Protein AF-0000000074037989 (afdb_homodimer)

Foldseek 3Di:
DPPPDDDPLNVLVVVVVVDVDDSVVSVVVVVVVVVVVVVCQVVQHKDADAQFWIKGKDKDAWDQADADPVPRHGDTGHIDIDIDIGGHDNVCVVCVVPPD/DPPPDDDPLNVLVVVVVVDVDDSVVSVVVVVVVVVVVVVCQVVQHKDADAQFWIKGKDKDAWDQADADPVPRHGDTGHIDIDIDIGGHDNVCVVCVVPPD

Nearest PDB structures (foldseek):
  2np2-assembly1_B  TM=9.448E-01  e=4.102E-11  Borreliella burgdorferi
  4qju-assembly1_B  TM=9.055E-01  e=4.218E-08  Staphylococcus aureus subsp. aureus Mu50
  6n2l-assembly1_A-2  TM=9.371E-01  e=2.541E-06  Burkholderia ambifaria MC40-6
  3rhi-assembly1_B  TM=8.480E-01  e=7.670E-07  Bacillus anthracis str. Sterne
  3rhi-assembly2_D  TM=8.979E-01  e=3.710E-06  Bacillus anthracis str. Sterne

Secondary structure (DSSP, 8-state):
----EE-HHHHHHHHHTTSSS-HHHHHHHHHHHHHHHHHHHHTT-EEEETTTEEEEEEEEPPEEEEE-TTT--EEEE--EEEEEEEE-HHHHHHHTTTT-/----EE-HHHHHHHHHTTSSS-HHHHHHHHHHHHHHHHHHHHTT-EEEETTTEEEEEEEEPPEEEEE-TTT--EEEE--EEEEEEEE-HHHHHHHTTTT-

Radius of gyration: 19.12 Å; Cα contacts (8 Å, |Δi|>4): 366; chains: 2; bounding box: 53×56×47 Å

Structure (mmCIF, N/CA/C/O backbone):
data_AF-0000000074037989-model_v1
#
loop_
_entity.id
_entity.type
_entity.pdbx_description
1 polymer 'Integration host factor subunit beta'
#
loop_
_atom_site.group_PDB
_atom_site.id
_atom_site.type_symbol
_atom_site.label_atom_id
_atom_site.label_alt_id
_atom_site.label_comp_id
_atom_site.label_asym_id
_atom_site.label_entity_id
_atom_site.label_seq_id
_atom_site.pdbx_PDB_ins_code
_atom_site.Cartn_x
_atom_site.Cartn_y
_atom_site.Cartn_z
_atom_site.occupancy
_atom_site.B_iso_or_equiv
_atom_site.auth_seq_id
_atom_site.auth_comp_id
_atom_site.auth_asym_id
_atom_site.auth_atom_id
_atom_site.pdbx_PDB_model_num
ATOM 1 N N . MET A 1 1 ? 27.547 0.695 1.049 1 36.06 1 MET A N 1
ATOM 2 C CA . MET A 1 1 ? 26.422 1.604 1.246 1 36.06 1 MET A CA 1
ATOM 3 C C . MET A 1 1 ? 25.094 0.87 1.089 1 36.06 1 MET A C 1
ATOM 5 O O . MET A 1 1 ? 24.828 0.279 0.041 1 36.06 1 MET A O 1
ATOM 9 N N . ALA A 1 2 ? 24.578 -0.041 1.819 1 42.59 2 ALA A N 1
ATOM 10 C CA . ALA A 1 2 ? 23.719 -1.232 1.798 1 42.59 2 ALA A CA 1
ATOM 11 C C . ALA A 1 2 ? 22.469 -1 0.958 1 42.59 2 ALA A C 1
ATOM 13 O O . ALA A 1 2 ? 21.891 0.089 0.984 1 42.59 2 ALA A O 1
ATOM 14 N N . ASP A 1 3 ? 22.172 -1.681 -0.235 1 55.84 3 ASP A N 1
ATOM 15 C CA . ASP A 1 3 ? 21.266 -1.458 -1.361 1 55.84 3 ASP A CA 1
ATOM 16 C C . ASP A 1 3 ? 19.828 -1.264 -0.885 1 55.84 3 ASP A C 1
ATOM 18 O O . ASP A 1 3 ? 19.219 -2.188 -0.342 1 55.84 3 ASP A O 1
ATOM 22 N N . SER A 1 4 ? 19.406 0.074 -0.528 1 79.56 4 SER A N 1
ATOM 23 C CA . SER A 1 4 ? 18.281 0.674 0.174 1 79.56 4 SER A CA 1
ATOM 24 C C . SER A 1 4 ? 16.953 0.338 -0.512 1 79.56 4 SER A C 1
ATOM 26 O O . SER A 1 4 ? 15.883 0.66 0.003 1 79.56 4 SER A O 1
ATOM 28 N N . LYS A 1 5 ? 17.125 -0.512 -1.587 1 89.5 5 LYS A N 1
ATOM 29 C CA . LYS A 1 5 ? 15.898 -0.808 -2.314 1 89.5 5 LYS A CA 1
ATOM 30 C C . LYS A 1 5 ? 15.797 -2.297 -2.635 1 89.5 5 LYS A C 1
ATOM 32 O O . LYS A 1 5 ? 16.797 -2.947 -2.924 1 89.5 5 LYS A O 1
ATOM 37 N N . VAL A 1 6 ? 14.695 -2.998 -2.412 1 93.06 6 VAL A N 1
ATOM 38 C CA . VAL A 1 6 ? 14.359 -4.344 -2.869 1 93.06 6 VAL A CA 1
ATOM 39 C C . VAL A 1 6 ? 13.523 -4.262 -4.145 1 93.06 6 VAL A C 1
ATOM 41 O O . VAL A 1 6 ? 12.547 -3.512 -4.203 1 93.06 6 VAL A O 1
ATOM 44 N N . THR A 1 7 ? 13.953 -5.035 -5.137 1 93.56 7 THR A N 1
ATOM 45 C CA . THR A 1 7 ? 13.266 -4.977 -6.422 1 93.56 7 THR A CA 1
ATOM 46 C C . THR A 1 7 ? 12.203 -6.066 -6.52 1 93.56 7 THR A C 1
ATOM 48 O O . THR A 1 7 ? 12.211 -7.02 -5.742 1 93.56 7 THR A O 1
ATOM 51 N N . LYS A 1 8 ? 11.328 -5.879 -7.527 1 94.56 8 LYS A N 1
ATOM 52 C CA . LYS A 1 8 ? 10.336 -6.906 -7.82 1 94.56 8 LYS A CA 1
ATOM 53 C C . LYS A 1 8 ? 11 -8.234 -8.172 1 94.56 8 LYS A C 1
ATOM 55 O O . LYS A 1 8 ? 10.547 -9.297 -7.742 1 94.56 8 LYS A O 1
ATOM 60 N N . ALA A 1 9 ? 12.039 -8.133 -8.969 1 95.19 9 ALA A N 1
ATOM 61 C CA . ALA A 1 9 ? 12.766 -9.328 -9.391 1 95.19 9 ALA A CA 1
ATOM 62 C C . ALA A 1 9 ? 13.305 -10.094 -8.188 1 95.19 9 ALA A C 1
ATOM 64 O O . ALA A 1 9 ? 13.234 -11.328 -8.141 1 95.19 9 ALA A O 1
ATOM 65 N N . GLU A 1 10 ? 13.844 -9.422 -7.219 1 95.94 10 GLU A N 1
ATOM 66 C CA . GLU A 1 10 ? 14.367 -10.047 -6.008 1 95.94 10 GLU A CA 1
ATOM 67 C C . GLU A 1 10 ? 13.242 -10.711 -5.207 1 95.94 10 GLU A C 1
ATOM 69 O O . GLU A 1 10 ? 13.422 -11.812 -4.68 1 95.94 10 GLU A O 1
ATOM 74 N N . ILE A 1 11 ? 12.133 -10.039 -5.109 1 96.56 11 ILE A N 1
ATOM 75 C CA . ILE A 1 11 ? 10.977 -10.562 -4.391 1 96.56 11 ILE A CA 1
ATOM 76 C C . ILE A 1 11 ? 10.492 -11.844 -5.066 1 96.56 11 ILE A C 1
ATOM 78 O O . ILE A 1 11 ? 10.227 -12.844 -4.398 1 96.56 11 ILE A O 1
ATOM 82 N N . VAL A 1 12 ? 10.445 -11.773 -6.387 1 97.38 12 VAL A N 1
ATOM 83 C CA . VAL A 1 12 ? 10 -12.93 -7.156 1 97.38 12 VAL A CA 1
ATOM 84 C C . VAL A 1 12 ? 10.945 -14.102 -6.922 1 97.38 12 VAL A C 1
ATOM 86 O O . VAL A 1 12 ? 10.508 -15.242 -6.754 1 97.38 12 VAL A O 1
ATOM 89 N N . GLU A 1 13 ? 12.203 -13.797 -6.906 1 97 13 GLU A N 1
ATOM 90 C CA . GLU A 1 13 ? 13.203 -14.828 -6.652 1 97 13 GLU A CA 1
ATOM 91 C C . GLU A 1 13 ? 13 -15.461 -5.281 1 97 13 GLU A C 1
ATOM 93 O O . GLU A 1 13 ? 13.023 -16.688 -5.152 1 97 13 GLU A O 1
ATOM 98 N N . ARG A 1 14 ? 12.773 -14.719 -4.312 1 96.69 14 ARG A N 1
ATOM 99 C CA . ARG A 1 14 ? 12.578 -15.219 -2.953 1 96.69 14 ARG A CA 1
ATOM 100 C C . ARG A 1 14 ? 11.305 -16.062 -2.857 1 96.69 14 ARG A C 1
ATOM 102 O O . ARG A 1 14 ? 11.297 -17.109 -2.203 1 96.69 14 ARG A O 1
ATOM 109 N N . ILE A 1 15 ? 10.273 -15.578 -3.482 1 97.69 15 ILE A N 1
ATOM 110 C CA . ILE A 1 15 ? 9.016 -16.312 -3.471 1 97.69 15 ILE A CA 1
ATOM 111 C C . ILE A 1 15 ? 9.203 -17.672 -4.148 1 97.69 15 ILE A C 1
ATOM 113 O O . ILE A 1 15 ? 8.656 -18.672 -3.701 1 97.69 15 ILE A O 1
ATOM 117 N N . SER A 1 16 ? 9.984 -17.719 -5.234 1 97.38 16 SER A N 1
ATOM 118 C CA . SER A 1 16 ? 10.195 -18.938 -6.008 1 97.38 16 SER A CA 1
ATOM 119 C C . SER A 1 16 ? 10.867 -20.016 -5.168 1 97.38 16 SER A C 1
ATOM 121 O O . SER A 1 16 ? 10.805 -21.203 -5.5 1 97.38 16 SER A O 1
ATOM 123 N N . GLU A 1 17 ? 11.461 -19.625 -4.066 1 96.44 17 GLU A N 1
ATOM 124 C CA . GLU A 1 17 ? 12.133 -20.562 -3.172 1 96.44 17 GLU A CA 1
ATOM 125 C C . GLU A 1 17 ? 11.133 -21.234 -2.234 1 96.44 17 GLU A C 1
ATOM 127 O O . GLU A 1 17 ? 11.453 -22.25 -1.614 1 96.44 17 GLU A O 1
ATOM 132 N N . THR A 1 18 ? 9.891 -20.734 -2.174 1 94.25 18 THR A N 1
ATOM 133 C CA . THR A 1 18 ? 8.961 -21.234 -1.166 1 94.25 18 THR A CA 1
ATOM 134 C C . THR A 1 18 ? 7.738 -21.859 -1.823 1 94.25 18 THR A C 1
ATOM 136 O O . THR A 1 18 ? 6.961 -22.562 -1.162 1 94.25 18 THR A O 1
ATOM 139 N N . VAL A 1 19 ? 7.551 -21.594 -3.107 1 94.25 19 VAL A N 1
ATOM 140 C CA . VAL A 1 19 ? 6.418 -22.156 -3.832 1 94.25 19 VAL A CA 1
ATOM 141 C C . VAL A 1 19 ? 6.914 -22.906 -5.062 1 94.25 19 VAL A C 1
ATOM 143 O O . VAL A 1 19 ? 7.965 -22.578 -5.617 1 94.25 19 VAL A O 1
ATOM 146 N N . ASP A 1 20 ? 6.203 -23.906 -5.461 1 94.5 20 ASP A N 1
ATOM 147 C CA . ASP A 1 20 ? 6.562 -24.688 -6.645 1 94.5 20 ASP A CA 1
ATOM 148 C C . ASP A 1 20 ? 5.879 -24.141 -7.895 1 94.5 20 ASP A C 1
ATOM 150 O O . ASP A 1 20 ? 5.062 -24.812 -8.508 1 94.5 20 ASP A O 1
ATOM 154 N N . VAL A 1 21 ? 6.129 -22.984 -8.234 1 96.88 21 VAL A N 1
ATOM 155 C CA . VAL A 1 21 ? 5.621 -22.266 -9.391 1 96.88 21 VAL A CA 1
ATOM 156 C C . VAL A 1 21 ? 6.766 -21.531 -10.086 1 96.88 21 VAL A C 1
ATOM 158 O O . VAL A 1 21 ? 7.691 -21.047 -9.43 1 96.88 21 VAL A O 1
ATOM 161 N N . SER A 1 22 ? 6.789 -21.453 -11.359 1 96.75 22 SER A N 1
ATOM 162 C CA . SER A 1 22 ? 7.867 -20.828 -12.117 1 96.75 22 SER A CA 1
ATOM 163 C C . SER A 1 22 ? 7.973 -19.344 -11.805 1 96.75 22 SER A C 1
ATOM 165 O O . SER A 1 22 ? 6.969 -18.703 -11.492 1 96.75 22 SER A O 1
ATOM 167 N N . LYS A 1 23 ? 9.148 -18.797 -11.922 1 97.56 23 LYS A N 1
ATOM 168 C CA . LYS A 1 23 ? 9.359 -17.359 -11.727 1 97.56 23 LYS A CA 1
ATOM 169 C C . LYS A 1 23 ? 8.508 -16.531 -12.688 1 97.56 23 LYS A C 1
ATOM 171 O O . LYS A 1 23 ? 7.98 -15.492 -12.312 1 97.56 23 LYS A O 1
ATOM 176 N N . LYS A 1 24 ? 8.398 -17.047 -13.836 1 97 24 LYS A N 1
ATOM 177 C CA . LYS A 1 24 ? 7.582 -16.375 -14.844 1 97 24 LYS A CA 1
ATOM 178 C C . LYS A 1 24 ? 6.129 -16.266 -14.383 1 97 24 LYS A C 1
ATOM 180 O O . LYS A 1 24 ? 5.52 -15.195 -14.492 1 97 24 LYS A O 1
ATOM 185 N N . ASP A 1 25 ? 5.633 -17.328 -13.883 1 97.25 25 ASP A N 1
ATOM 186 C CA . ASP A 1 25 ? 4.25 -17.344 -13.414 1 97.25 25 ASP A CA 1
ATOM 187 C C . ASP A 1 25 ? 4.082 -16.453 -12.188 1 97.25 25 ASP A C 1
ATOM 189 O O . ASP A 1 25 ? 3.072 -15.758 -12.047 1 97.25 25 ASP A O 1
ATOM 193 N N . ILE A 1 26 ? 5.074 -16.469 -11.297 1 98.06 26 ILE A N 1
ATOM 194 C CA . ILE A 1 26 ? 5.031 -15.617 -10.109 1 98.06 26 ILE A CA 1
ATOM 195 C C . ILE A 1 26 ? 4.969 -14.148 -10.523 1 98.06 26 ILE A C 1
ATOM 197 O O . ILE A 1 26 ? 4.16 -13.383 -10 1 98.06 26 ILE A O 1
ATOM 201 N N . HIS A 1 27 ? 5.762 -13.812 -11.531 1 97.12 27 HIS A N 1
ATOM 202 C CA . HIS A 1 27 ? 5.742 -12.445 -12.055 1 97.12 27 HIS A CA 1
ATOM 203 C C . HIS A 1 27 ? 4.363 -12.086 -12.594 1 97.12 27 HIS A C 1
ATOM 205 O O . HIS A 1 27 ? 3.83 -11.023 -12.281 1 97.12 27 HIS A O 1
ATOM 211 N N . SER A 1 28 ? 3.832 -12.953 -13.328 1 97.06 28 SER A N 1
ATOM 212 C CA . SER A 1 28 ? 2.531 -12.711 -13.945 1 97.06 28 SER A CA 1
ATOM 213 C C . SER A 1 28 ? 1.442 -12.555 -12.891 1 97.06 28 SER A C 1
ATOM 215 O O . SER A 1 28 ? 0.548 -11.719 -13.031 1 97.06 28 SER A O 1
ATOM 217 N N . ILE A 1 29 ? 1.527 -13.367 -11.891 1 97.94 29 ILE A N 1
ATOM 218 C CA . ILE A 1 29 ? 0.533 -13.336 -10.82 1 97.94 29 ILE A CA 1
ATOM 219 C C . ILE A 1 29 ? 0.631 -12.016 -10.062 1 97.94 29 ILE A C 1
ATOM 221 O O . ILE A 1 29 ? -0.386 -11.383 -9.766 1 97.94 29 ILE A O 1
ATOM 225 N N . ILE A 1 30 ? 1.822 -11.578 -9.75 1 97.56 30 ILE A N 1
ATOM 226 C CA . ILE A 1 30 ? 2.029 -10.328 -9.031 1 97.56 30 ILE A CA 1
ATOM 227 C C . ILE A 1 30 ? 1.543 -9.148 -9.875 1 97.56 30 ILE A C 1
ATOM 229 O O . ILE A 1 30 ? 0.862 -8.258 -9.375 1 97.56 30 ILE A O 1
ATOM 233 N N . ASP A 1 31 ? 1.821 -9.203 -11.148 1 96.62 31 ASP A N 1
ATOM 234 C CA . ASP A 1 31 ? 1.342 -8.156 -12.047 1 96.62 31 ASP A CA 1
ATOM 235 C C . ASP A 1 31 ? -0.184 -8.141 -12.102 1 96.62 31 ASP A C 1
ATOM 237 O O . ASP A 1 31 ? -0.799 -7.074 -12.047 1 96.62 31 ASP A O 1
ATOM 241 N N . ALA A 1 32 ? -0.777 -9.297 -12.258 1 97.38 32 ALA A N 1
ATOM 242 C CA . ALA A 1 32 ? -2.232 -9.406 -12.281 1 97.38 32 ALA A CA 1
ATOM 243 C C . ALA A 1 32 ? -2.84 -8.906 -10.969 1 97.38 32 ALA A C 1
ATOM 245 O O . ALA A 1 32 ? -3.9 -8.273 -10.977 1 97.38 32 ALA A O 1
ATOM 246 N N . PHE A 1 33 ? -2.17 -9.258 -9.867 1 97.75 33 PHE A N 1
ATOM 247 C CA . PHE A 1 33 ? -2.605 -8.805 -8.547 1 97.75 33 PHE A CA 1
ATOM 248 C C . PHE A 1 33 ? -2.695 -7.281 -8.5 1 97.75 33 PHE A C 1
ATOM 250 O O . PHE A 1 33 ? -3.729 -6.727 -8.117 1 97.75 33 PHE A O 1
ATOM 257 N N . PHE A 1 34 ? -1.7 -6.562 -8.953 1 97.06 34 PHE A N 1
ATOM 258 C CA . PHE A 1 34 ? -1.697 -5.105 -8.961 1 97.06 34 PHE A CA 1
ATOM 259 C C . PHE A 1 34 ? -2.785 -4.566 -9.883 1 97.06 34 PHE A C 1
ATOM 261 O O . PHE A 1 34 ? -3.43 -3.562 -9.57 1 97.06 34 PHE A O 1
ATOM 268 N N . GLY A 1 35 ? -2.926 -5.23 -11 1 96.5 35 GLY A N 1
ATOM 269 C CA . GLY A 1 35 ? -4.004 -4.84 -11.898 1 96.5 35 GLY A CA 1
ATOM 270 C C . GLY A 1 35 ? -5.375 -4.93 -11.258 1 96.5 35 GLY A C 1
ATOM 271 O O . GLY A 1 35 ? -6.195 -4.023 -11.406 1 96.5 35 GLY A O 1
ATOM 272 N N . GLU A 1 36 ? -5.625 -6.004 -10.562 1 96.81 36 GLU A N 1
ATOM 273 C CA . GLU A 1 36 ? -6.91 -6.207 -9.898 1 96.81 36 GLU A CA 1
ATOM 274 C C . GLU A 1 36 ? -7.125 -5.172 -8.797 1 96.81 36 GLU A C 1
ATOM 276 O O . GLU A 1 36 ? -8.234 -4.672 -8.617 1 96.81 36 GLU A O 1
ATOM 281 N N . VAL A 1 37 ? -6.09 -4.879 -8.039 1 96.69 37 VAL A N 1
ATOM 282 C CA . VAL A 1 37 ? -6.191 -3.879 -6.98 1 96.69 37 VAL A CA 1
ATOM 283 C C . VAL A 1 37 ? -6.512 -2.514 -7.586 1 96.69 37 VAL A C 1
ATOM 285 O O . VAL A 1 37 ? -7.402 -1.811 -7.105 1 96.69 37 VAL A O 1
ATOM 288 N N . LYS A 1 38 ? -5.801 -2.189 -8.633 1 96.12 38 LYS A N 1
ATOM 289 C CA . LYS A 1 38 ? -6.051 -0.922 -9.312 1 96.12 38 LYS A CA 1
ATOM 290 C C . LYS A 1 38 ? -7.496 -0.83 -9.797 1 96.12 38 LYS A C 1
ATOM 292 O O . LYS A 1 38 ? -8.164 0.182 -9.578 1 96.12 38 LYS A O 1
ATOM 297 N N . THR A 1 39 ? -7.957 -1.882 -10.422 1 95.5 39 THR A N 1
ATOM 298 C CA . THR A 1 39 ? -9.312 -1.922 -10.945 1 95.5 39 THR A CA 1
ATOM 299 C C . THR A 1 39 ? -10.336 -1.734 -9.828 1 95.5 39 THR A C 1
ATOM 301 O O . THR A 1 39 ? -11.297 -0.973 -9.977 1 95.5 39 THR A O 1
ATOM 304 N N . ALA A 1 40 ? -10.109 -2.412 -8.75 1 95.56 40 ALA A N 1
ATOM 305 C CA . ALA A 1 40 ? -11.016 -2.301 -7.602 1 95.56 40 ALA A CA 1
ATOM 306 C C . ALA A 1 40 ? -11.047 -0.873 -7.066 1 95.56 40 ALA A C 1
ATOM 308 O O . ALA A 1 40 ? -12.117 -0.32 -6.816 1 95.56 40 ALA A O 1
ATOM 309 N N . LEU A 1 41 ? -9.938 -0.249 -6.93 1 95.5 41 LEU A N 1
ATOM 310 C CA . LEU A 1 41 ? -9.836 1.096 -6.371 1 95.5 41 LEU A CA 1
ATOM 311 C C . LEU A 1 41 ? -10.492 2.117 -7.293 1 95.5 41 LEU A C 1
ATOM 313 O O . LEU A 1 41 ? -11.25 2.975 -6.836 1 95.5 41 LEU A O 1
ATOM 317 N N . VAL A 1 42 ? -10.242 2.006 -8.547 1 92.94 42 VAL A N 1
ATOM 318 C CA . VAL A 1 42 ? -10.789 2.959 -9.508 1 92.94 42 VAL A CA 1
ATOM 319 C C . VAL A 1 42 ? -12.305 2.816 -9.562 1 92.94 42 VAL A C 1
ATOM 321 O O . VAL A 1 42 ? -13.008 3.744 -9.977 1 92.94 42 VAL A O 1
ATOM 324 N N . SER A 1 43 ? -12.766 1.641 -9.148 1 93.44 43 SER A N 1
ATOM 325 C CA . SER A 1 43 ? -14.203 1.419 -9.039 1 93.44 43 SER A CA 1
ATOM 326 C C . SER A 1 43 ? -14.727 1.83 -7.668 1 93.44 43 SER A C 1
ATOM 328 O O . SER A 1 43 ? -15.836 1.443 -7.277 1 93.44 43 SER A O 1
ATOM 330 N N . ASP A 1 44 ? -13.844 2.447 -6.883 1 91.75 44 ASP A N 1
ATOM 331 C CA . ASP A 1 44 ? -14.172 3.033 -5.586 1 91.75 44 ASP A CA 1
ATOM 332 C C . ASP A 1 44 ? -14.477 1.949 -4.555 1 91.75 44 ASP A C 1
ATOM 334 O O . ASP A 1 44 ? -15.383 2.104 -3.732 1 91.75 44 ASP A O 1
ATOM 338 N N . LYS A 1 45 ? -13.859 0.875 -4.73 1 94.69 45 LYS A N 1
ATOM 339 C CA . LYS A 1 45 ? -13.969 -0.2 -3.748 1 94.69 45 LYS A CA 1
ATOM 340 C C . LYS A 1 45 ? -12.789 -0.196 -2.787 1 94.69 45 LYS A C 1
ATOM 342 O O . LYS A 1 45 ? -11.695 0.258 -3.139 1 94.69 45 LYS A O 1
ATOM 347 N N . VAL A 1 46 ? -13.039 -0.711 -1.588 1 96.12 46 VAL A N 1
ATOM 348 C CA . VAL A 1 46 ? -12.008 -0.865 -0.568 1 96.12 46 VAL A CA 1
ATOM 349 C C . VAL A 1 46 ? -11.477 -2.297 -0.58 1 96.12 46 VAL A C 1
ATOM 351 O O . VAL A 1 46 ? -12.25 -3.25 -0.709 1 96.12 46 VAL A O 1
ATOM 354 N N . ILE A 1 47 ? -10.18 -2.391 -0.389 1 95.81 47 ILE A N 1
ATOM 355 C CA . ILE A 1 47 ? -9.555 -3.707 -0.362 1 95.81 47 ILE A CA 1
ATOM 356 C C . ILE A 1 47 ? -8.75 -3.869 0.926 1 95.81 47 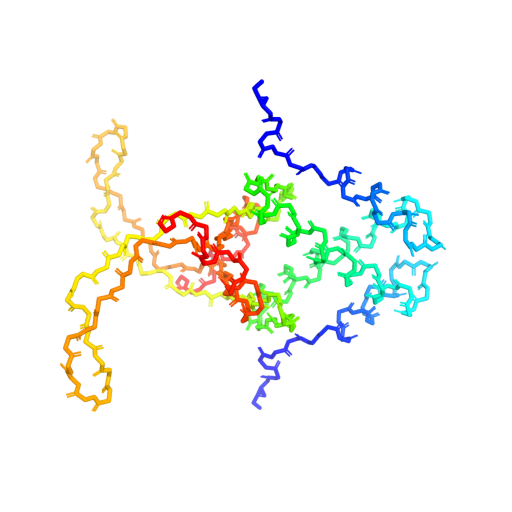ILE A C 1
ATOM 358 O O . ILE A 1 47 ? -7.867 -3.057 1.224 1 95.81 47 ILE A O 1
ATOM 362 N N . GLU A 1 48 ? -9.062 -4.949 1.552 1 94.75 48 GLU A N 1
ATOM 363 C CA . GLU A 1 48 ? -8.344 -5.223 2.793 1 94.75 48 GLU A CA 1
ATOM 364 C C . GLU A 1 48 ? -7.586 -6.547 2.711 1 94.75 48 GLU A C 1
ATOM 366 O O . GLU A 1 48 ? -8.156 -7.574 2.342 1 94.75 48 GLU A O 1
ATOM 371 N N . PHE A 1 49 ? -6.324 -6.516 2.984 1 95.19 49 PHE A N 1
ATOM 372 C CA . PHE A 1 49 ? -5.488 -7.699 3.174 1 95.19 49 PHE A CA 1
ATOM 373 C C . PHE A 1 49 ? -5.129 -7.875 4.645 1 95.19 49 PHE A C 1
ATOM 375 O O . PHE A 1 49 ? -4.27 -7.164 5.168 1 95.19 49 PHE A O 1
ATOM 382 N N . ARG A 1 50 ? -5.684 -8.828 5.148 1 92 50 ARG A N 1
ATOM 383 C CA . ARG A 1 50 ? -5.535 -9.055 6.586 1 92 50 ARG A CA 1
ATOM 384 C C . ARG A 1 50 ? -4.066 -9.141 6.977 1 92 50 ARG A C 1
ATOM 386 O O . ARG A 1 50 ? -3.281 -9.82 6.309 1 92 50 ARG A O 1
ATOM 393 N N . GLY A 1 51 ? -3.76 -8.438 8.102 1 92.12 51 GLY A N 1
ATOM 394 C CA . GLY A 1 51 ? -2.404 -8.445 8.625 1 92.12 51 GLY A CA 1
ATOM 395 C C . GLY A 1 51 ? -1.467 -7.523 7.867 1 92.12 51 GLY A C 1
ATOM 396 O O . GLY A 1 51 ? -0.375 -7.211 8.344 1 92.12 51 GLY A O 1
ATOM 397 N N . PHE A 1 52 ? -1.859 -7.145 6.707 1 95.81 52 PHE A N 1
ATOM 398 C CA . PHE A 1 52 ? -0.989 -6.328 5.867 1 95.81 52 PHE A CA 1
ATOM 399 C C . PHE A 1 52 ? -1.493 -4.895 5.801 1 95.81 52 PHE A C 1
ATOM 401 O O . PHE A 1 52 ? -0.821 -3.971 6.27 1 95.81 52 PHE A O 1
ATOM 408 N N . GLY A 1 53 ? -2.754 -4.785 5.324 1 96.75 53 GLY A N 1
ATOM 409 C CA . GLY A 1 53 ? -3.281 -3.432 5.297 1 96.75 53 GLY A CA 1
ATOM 410 C C . GLY A 1 53 ? -4.469 -3.271 4.363 1 96.75 53 GLY A C 1
ATOM 411 O O . GLY A 1 53 ? -4.953 -4.25 3.795 1 96.75 53 GLY A O 1
ATOM 412 N N . THR A 1 54 ? -4.914 -1.98 4.211 1 97.62 54 THR A N 1
ATOM 413 C CA . THR A 1 54 ? -6.109 -1.631 3.453 1 97.62 54 THR A CA 1
ATOM 414 C C . THR A 1 54 ? -5.801 -0.544 2.426 1 97.62 54 THR A C 1
ATOM 416 O O . THR A 1 54 ? -5.105 0.427 2.732 1 97.62 54 THR A O 1
ATOM 419 N N . PHE A 1 55 ? -6.266 -0.732 1.21 1 97.81 55 PHE A N 1
ATOM 420 C CA . PHE A 1 55 ? -6.223 0.289 0.17 1 97.81 55 PHE A CA 1
ATOM 421 C C . PHE A 1 55 ? -7.598 0.908 -0.042 1 97.81 55 PHE A C 1
ATOM 423 O O . PHE A 1 55 ? -8.609 0.2 -0.065 1 97.81 55 PHE A O 1
ATOM 430 N N . GLU A 1 56 ? -7.578 2.156 -0.217 1 96.81 56 GLU A N 1
ATOM 431 C CA . GLU A 1 56 ? -8.812 2.865 -0.525 1 96.81 56 GLU A CA 1
ATOM 432 C C . GLU A 1 56 ? -8.531 4.219 -1.175 1 96.81 56 GLU A C 1
ATOM 434 O O . GLU A 1 56 ? -7.387 4.676 -1.188 1 96.81 56 GLU A O 1
ATOM 439 N N . ILE A 1 57 ? -9.57 4.781 -1.714 1 96.5 57 ILE A N 1
ATOM 440 C CA . ILE A 1 57 ? -9.484 6.133 -2.258 1 96.5 57 ILE A CA 1
ATOM 441 C C . ILE A 1 57 ? -9.969 7.141 -1.219 1 96.5 57 ILE A C 1
ATOM 443 O O . ILE A 1 57 ? -11.016 6.941 -0.594 1 96.5 57 ILE A O 1
ATOM 447 N N . ARG A 1 58 ? -9.195 8.148 -1.04 1 96.44 58 ARG A N 1
ATOM 448 C CA . ARG A 1 58 ? -9.594 9.25 -0.17 1 96.44 58 ARG A CA 1
ATOM 449 C C . ARG A 1 58 ? -9.672 10.555 -0.949 1 96.44 58 ARG A C 1
ATOM 451 O O . ARG A 1 58 ? -9.008 10.719 -1.973 1 96.44 58 ARG A O 1
ATOM 458 N N . THR A 1 59 ? -10.5 11.453 -0.478 1 96.19 59 THR A N 1
ATOM 459 C CA . THR A 1 59 ? -10.609 12.773 -1.076 1 96.19 59 THR A CA 1
ATOM 460 C C . THR A 1 59 ? -9.539 13.711 -0.514 1 96.19 59 THR A C 1
ATOM 462 O O . THR A 1 59 ? -9.43 13.875 0.703 1 96.19 59 THR A O 1
ATOM 465 N N . ARG A 1 60 ? -8.773 14.141 -1.391 1 94.94 60 ARG A N 1
ATOM 466 C CA . ARG A 1 60 ? -7.879 15.227 -1.022 1 94.94 60 ARG A CA 1
ATOM 467 C C . ARG A 1 60 ? -8.492 16.578 -1.372 1 94.94 60 ARG A C 1
ATOM 469 O O . ARG A 1 60 ? -8.82 16.844 -2.531 1 94.94 60 ARG A O 1
ATOM 476 N N . LYS A 1 61 ? -8.594 17.344 -0.325 1 94.31 61 LYS A N 1
ATOM 477 C CA . LYS A 1 61 ? -9.219 18.656 -0.522 1 94.31 61 LYS A CA 1
ATOM 478 C C . LYS A 1 61 ? -8.344 19.562 -1.379 1 94.31 61 LYS A C 1
ATOM 480 O O . LYS A 1 61 ? -7.125 19.609 -1.188 1 94.31 61 LYS A O 1
ATOM 485 N N . GLY A 1 62 ? -9.094 20.109 -2.295 1 91.5 62 GLY A N 1
ATOM 486 C CA . GLY A 1 62 ? -8.398 21.062 -3.143 1 91.5 62 GLY A CA 1
ATOM 487 C C . GLY A 1 62 ? -7.965 22.312 -2.404 1 91.5 62 GLY A C 1
ATOM 488 O O . GLY A 1 62 ? -8.352 22.531 -1.254 1 91.5 62 GLY A O 1
ATOM 489 N N . ARG A 1 63 ? -7.023 22.953 -3.08 1 90.38 63 ARG A N 1
ATOM 490 C CA . ARG A 1 63 ? -6.52 24.219 -2.559 1 90.38 63 ARG A CA 1
ATOM 491 C C . ARG A 1 63 ? -6.551 25.297 -3.629 1 90.38 63 ARG A C 1
ATOM 493 O O . ARG A 1 63 ? -6.078 25.094 -4.746 1 90.38 63 ARG A O 1
ATOM 500 N N . GLN A 1 64 ? -7.156 26.375 -3.24 1 84.62 64 GLN A N 1
ATOM 501 C CA . GLN A 1 64 ? -7.289 27.469 -4.188 1 84.62 64 GLN A CA 1
ATOM 502 C C . GLN A 1 64 ? -5.969 28.219 -4.344 1 84.62 64 GLN A C 1
ATOM 504 O O . GLN A 1 64 ? -5.699 28.797 -5.402 1 84.62 64 GLN A O 1
ATOM 509 N N . HIS A 1 65 ? -5.199 28.172 -3.328 1 86.12 65 HIS A N 1
ATOM 510 C CA . HIS A 1 65 ? -4.027 29.031 -3.367 1 86.12 65 HIS A CA 1
ATOM 511 C C . HIS A 1 65 ? -2.74 28.234 -3.258 1 86.12 65 HIS A C 1
ATOM 513 O O . HIS A 1 65 ? -1.814 28.625 -2.543 1 86.12 65 HIS A O 1
ATOM 519 N N . ALA A 1 66 ? -2.719 27.234 -4.07 1 86.69 66 ALA A N 1
ATOM 520 C CA . ALA A 1 66 ? -1.417 26.578 -4.188 1 86.69 66 ALA A CA 1
ATOM 521 C C . ALA A 1 66 ? -0.454 27.422 -5.02 1 86.69 66 ALA A C 1
ATOM 523 O O . ALA A 1 66 ? -0.867 28.375 -5.676 1 86.69 66 ALA A O 1
ATOM 524 N N . ARG A 1 67 ? 0.782 27.188 -4.738 1 91 67 ARG A N 1
ATOM 525 C CA . ARG A 1 67 ? 1.764 28 -5.441 1 91 67 ARG A CA 1
ATOM 526 C C . ARG A 1 67 ? 2.635 27.156 -6.355 1 91 67 ARG A C 1
ATOM 528 O O . ARG A 1 67 ? 3.006 26.031 -6.004 1 91 67 ARG A O 1
ATOM 535 N N . ASN A 1 68 ? 2.916 27.625 -7.602 1 90.19 68 ASN A N 1
ATOM 536 C CA . ASN A 1 68 ? 3.912 27.031 -8.492 1 90.19 68 ASN A CA 1
ATOM 537 C C . ASN A 1 68 ? 5.316 27.141 -7.902 1 90.19 68 ASN A C 1
ATOM 539 O O . ASN A 1 68 ? 5.824 28.234 -7.684 1 90.19 68 ASN A O 1
ATOM 543 N N . PRO A 1 69 ? 5.832 25.984 -7.688 1 90.25 69 PRO A N 1
ATOM 544 C CA . PRO A 1 69 ? 7.141 26 -7.023 1 90.25 69 PRO A CA 1
ATOM 545 C C . PRO A 1 69 ? 8.195 26.75 -7.832 1 90.25 69 PRO A C 1
ATOM 547 O O . PRO A 1 69 ? 9.133 27.312 -7.262 1 90.25 69 PRO A O 1
ATOM 550 N N . LYS A 1 70 ? 7.949 26.766 -9.102 1 92.94 70 LYS A N 1
ATOM 551 C CA . LYS A 1 70 ? 8.93 27.406 -9.977 1 92.94 70 LYS A CA 1
ATOM 552 C C . LYS A 1 70 ? 8.641 28.891 -10.133 1 92.94 70 LYS A C 1
ATOM 554 O O . LYS A 1 70 ? 9.562 29.719 -10.117 1 92.94 70 LYS A O 1
ATOM 559 N N . THR A 1 71 ? 7.406 29.344 -10.195 1 93.06 71 THR A N 1
ATOM 560 C CA . THR A 1 71 ? 7.062 30.719 -10.555 1 93.06 71 THR A CA 1
ATOM 561 C C . THR A 1 71 ? 6.453 31.453 -9.359 1 93.06 71 THR A C 1
ATOM 563 O O . THR A 1 71 ? 6.387 32.688 -9.352 1 93.06 71 THR A O 1
ATOM 566 N N . GLY A 1 72 ? 5.969 30.688 -8.406 1 91.62 72 GLY A N 1
ATOM 567 C CA . GLY A 1 72 ? 5.289 31.281 -7.262 1 91.62 72 GLY A CA 1
ATOM 568 C C . GLY A 1 72 ? 3.85 31.656 -7.551 1 91.62 72 GLY A C 1
ATOM 569 O O . GLY A 1 72 ? 3.137 32.125 -6.664 1 91.62 72 GLY A O 1
ATOM 570 N N . GLU A 1 73 ? 3.408 31.516 -8.781 1 91.81 73 GLU A N 1
ATOM 571 C CA . GLU A 1 73 ? 2.047 31.859 -9.172 1 91.81 73 GLU A CA 1
ATOM 572 C C . GLU A 1 73 ? 1.027 30.922 -8.539 1 91.81 73 GLU A C 1
ATOM 574 O O . GLU A 1 73 ? 1.292 29.734 -8.367 1 91.81 73 GLU A O 1
ATOM 579 N N . PRO A 1 74 ? -0.142 31.531 -8.156 1 89.62 74 PRO A N 1
ATOM 580 C CA . PRO A 1 74 ? -1.191 30.688 -7.59 1 89.62 74 PRO A CA 1
ATOM 581 C C . PRO A 1 74 ? -1.74 29.672 -8.602 1 89.62 74 PRO A C 1
ATOM 583 O O . PRO A 1 74 ? -1.878 30 -9.781 1 89.62 74 PRO A O 1
ATOM 586 N N . VAL A 1 75 ? -1.796 28.469 -8.188 1 91.81 75 VAL A N 1
ATOM 587 C CA . VAL A 1 75 ? -2.43 27.406 -8.961 1 91.81 75 VAL A CA 1
ATOM 588 C C . VAL A 1 75 ? -3.574 26.797 -8.156 1 91.81 75 VAL A C 1
ATOM 590 O O . VAL A 1 75 ? -3.438 26.562 -6.953 1 91.81 75 VAL A O 1
ATOM 593 N N . ALA A 1 76 ? -4.715 26.672 -8.797 1 90.75 76 ALA A N 1
ATOM 594 C CA . ALA A 1 76 ? -5.863 26.062 -8.141 1 90.75 76 ALA A CA 1
ATOM 595 C C . ALA A 1 76 ? -5.836 24.547 -8.312 1 90.75 76 ALA A C 1
ATOM 597 O O . ALA A 1 76 ? -5.672 24.031 -9.43 1 90.75 76 ALA A O 1
ATOM 598 N N . VAL A 1 77 ? -5.887 23.891 -7.234 1 90.75 77 VAL A N 1
ATOM 599 C CA . VAL A 1 77 ? -6 22.438 -7.242 1 90.75 77 VAL A CA 1
ATOM 600 C C . VAL A 1 77 ? -7.402 22.016 -6.801 1 90.75 77 VAL A C 1
ATOM 602 O O . VAL A 1 77 ? -7.887 22.469 -5.762 1 90.75 77 VAL A O 1
ATOM 605 N N . LYS A 1 78 ? -8.047 21.25 -7.602 1 92.56 78 LYS A N 1
ATOM 606 C CA . LYS A 1 78 ? -9.398 20.797 -7.293 1 92.56 78 LYS A CA 1
ATOM 607 C C . LYS A 1 78 ? -9.375 19.594 -6.34 1 92.56 78 LYS A C 1
ATOM 609 O O . LYS A 1 78 ? -8.344 18.938 -6.191 1 92.56 78 LYS A O 1
ATOM 614 N N . ASN A 1 79 ? -10.508 19.422 -5.738 1 95.62 79 ASN A N 1
ATOM 615 C CA . ASN A 1 79 ? -10.672 18.156 -5.031 1 95.62 79 ASN A CA 1
ATOM 616 C C . ASN A 1 79 ? -10.352 16.969 -5.93 1 95.62 79 ASN A C 1
ATOM 618 O O . ASN A 1 79 ? -10.656 16.984 -7.125 1 95.62 79 ASN A O 1
ATOM 622 N N . HIS A 1 80 ? -9.625 16.031 -5.363 1 95.88 80 HIS A N 1
ATOM 623 C CA . HIS A 1 80 ? -9.273 14.859 -6.164 1 95.88 80 HIS A CA 1
ATOM 624 C C . HIS A 1 80 ? -9.125 13.617 -5.293 1 95.88 80 HIS A C 1
ATOM 626 O O . HIS A 1 80 ? -9.047 13.719 -4.066 1 95.88 80 HIS A O 1
ATOM 632 N N . GLY A 1 81 ? -9.164 12.539 -5.898 1 96.19 81 GLY A N 1
ATOM 633 C CA . GLY A 1 81 ? -8.945 11.273 -5.211 1 96.19 81 GLY A CA 1
ATOM 634 C C . GLY A 1 81 ? -7.484 10.898 -5.102 1 96.19 81 GLY A C 1
ATOM 635 O O . GLY A 1 81 ? -6.707 11.125 -6.031 1 96.19 81 GLY A O 1
ATOM 636 N N . VAL A 1 82 ? -7.219 10.375 -3.982 1 96.31 82 VAL A N 1
ATOM 637 C CA . VAL A 1 82 ? -5.879 9.836 -3.779 1 96.31 82 VAL A CA 1
ATOM 638 C C . VAL A 1 82 ? -5.977 8.414 -3.223 1 96.31 82 VAL A C 1
ATOM 640 O O . VAL A 1 82 ? -6.824 8.133 -2.375 1 96.31 82 VAL A O 1
ATOM 643 N N . VAL A 1 83 ? -5.086 7.57 -3.689 1 97.25 83 VAL A N 1
ATOM 644 C CA . VAL A 1 83 ? -5.016 6.215 -3.15 1 97.25 83 VAL A CA 1
ATOM 645 C C . VAL A 1 83 ? -4.258 6.223 -1.825 1 97.25 83 VAL A C 1
ATOM 647 O O . VAL A 1 83 ? -3.145 6.75 -1.744 1 97.25 83 VAL A O 1
ATOM 650 N N . ILE A 1 84 ? -4.855 5.648 -0.829 1 97.06 84 ILE A N 1
ATOM 651 C CA . ILE A 1 84 ? -4.203 5.559 0.473 1 97.06 84 ILE A CA 1
ATOM 652 C C . ILE A 1 84 ? -4.066 4.098 0.883 1 97.06 84 ILE A C 1
ATOM 654 O O . ILE A 1 84 ? -4.852 3.248 0.454 1 97.06 84 ILE A O 1
ATOM 658 N N . PHE A 1 85 ? -3.037 3.865 1.64 1 97.88 85 PHE A N 1
ATOM 659 C CA . PHE A 1 85 ? -2.793 2.58 2.283 1 97.88 85 PHE A CA 1
ATOM 660 C C . PHE A 1 85 ? -2.803 2.723 3.801 1 97.88 85 PHE A C 1
ATOM 662 O O . PHE A 1 85 ? -2.096 3.566 4.355 1 97.88 85 PHE A O 1
ATOM 669 N N . ARG A 1 86 ? -3.58 1.913 4.383 1 97.31 86 ARG A N 1
ATOM 670 C CA . ARG A 1 86 ? -3.596 1.825 5.84 1 97.31 86 ARG A CA 1
ATOM 671 C C . ARG A 1 86 ? -2.965 0.521 6.316 1 97.31 86 ARG A C 1
ATOM 673 O O . ARG A 1 86 ? -3.533 -0.557 6.125 1 97.31 86 ARG A O 1
ATOM 680 N N . PRO A 1 87 ? -1.825 0.633 6.992 1 97.44 87 PRO A N 1
ATOM 681 C CA . PRO A 1 87 ? -1.184 -0.604 7.445 1 97.44 87 PRO A CA 1
ATOM 682 C C . PRO A 1 87 ? -2.043 -1.386 8.438 1 97.44 87 PRO A C 1
ATOM 684 O O . PRO A 1 87 ? -2.709 -0.789 9.289 1 97.44 87 PRO A O 1
ATOM 687 N N . GLY A 1 88 ? -1.959 -2.67 8.289 1 96.75 88 GLY A N 1
ATOM 688 C CA . GLY A 1 88 ? -2.629 -3.545 9.234 1 96.75 88 GLY A CA 1
ATOM 689 C C . GLY A 1 88 ? -1.918 -3.635 10.57 1 96.75 88 GLY A C 1
ATOM 690 O O . GLY A 1 88 ? -0.798 -3.141 10.719 1 96.75 88 GLY A O 1
ATOM 691 N N . LYS A 1 89 ? -2.551 -4.281 11.43 1 96.06 89 LYS A N 1
ATOM 692 C CA . LYS A 1 89 ? -2.061 -4.344 12.805 1 96.06 89 LYS A CA 1
ATOM 693 C C . LYS A 1 89 ? -0.663 -4.957 12.859 1 96.06 89 LYS A C 1
ATOM 695 O O . LYS A 1 89 ? 0.235 -4.406 13.508 1 96.06 89 LYS A O 1
ATOM 700 N N . GLU A 1 90 ? -0.501 -6.082 12.234 1 95.75 90 GLU A N 1
ATOM 701 C CA . GLU A 1 90 ? 0.776 -6.785 12.266 1 95.75 90 GLU A CA 1
ATOM 702 C C . GLU A 1 90 ? 1.892 -5.938 11.664 1 95.75 90 GLU A C 1
ATOM 704 O O . GLU A 1 90 ? 2.992 -5.867 12.211 1 95.75 90 GLU A O 1
ATOM 709 N N . LEU A 1 91 ? 1.628 -5.348 10.609 1 95.62 91 LEU A N 1
ATOM 710 C CA . LEU A 1 91 ? 2.609 -4.504 9.938 1 95.62 91 LEU A CA 1
ATOM 711 C C . LEU A 1 91 ? 2.916 -3.264 10.766 1 95.62 91 LEU A C 1
ATOM 713 O O . LEU A 1 91 ? 4.074 -2.854 10.875 1 95.62 91 LEU A O 1
ATOM 717 N N . LYS A 1 92 ? 1.904 -2.711 11.32 1 95.12 92 LYS A N 1
ATOM 718 C CA . LYS A 1 92 ? 2.078 -1.561 12.203 1 95.12 92 LYS A CA 1
ATOM 719 C C . LYS A 1 92 ? 2.98 -1.904 13.383 1 95.12 92 LYS A C 1
ATOM 721 O O . LYS A 1 92 ? 3.924 -1.168 13.688 1 95.12 92 LYS A O 1
ATOM 726 N N . GLU A 1 93 ? 2.707 -2.939 13.992 1 95.44 93 GLU A N 1
ATOM 727 C CA . GLU A 1 93 ? 3.475 -3.359 15.156 1 95.44 93 GLU A CA 1
ATOM 728 C C . GLU A 1 93 ? 4.93 -3.639 14.789 1 95.44 93 GLU A C 1
ATOM 730 O O . GLU A 1 93 ? 5.84 -3.338 15.57 1 95.44 93 GLU A O 1
ATOM 735 N N . ALA A 1 94 ? 5.086 -4.18 13.641 1 94.5 94 ALA A N 1
ATOM 736 C CA . ALA A 1 94 ? 6.434 -4.527 13.195 1 94.5 94 ALA A CA 1
ATOM 737 C C . ALA A 1 94 ? 7.246 -3.277 12.875 1 94.5 94 ALA A C 1
ATOM 739 O O . ALA A 1 94 ? 8.461 -3.252 13.07 1 94.5 94 ALA A O 1
ATOM 740 N N . SER A 1 95 ? 6.617 -2.264 12.367 1 94.75 95 SER A N 1
ATOM 741 C CA . SER A 1 95 ? 7.328 -1.074 11.906 1 94.75 95 SER A CA 1
ATOM 742 C C . SER A 1 95 ? 7.488 -0.056 13.031 1 94.75 95 SER A C 1
ATOM 744 O O . SER A 1 95 ? 8.406 0.769 13 1 94.75 95 SER A O 1
ATOM 746 N N . TRP A 1 96 ? 6.66 -0.183 14.039 1 92.75 96 TRP A N 1
ATOM 747 C CA . TRP A 1 96 ? 6.539 0.845 15.062 1 92.75 96 TRP A CA 1
ATOM 748 C C . TRP A 1 96 ? 7.859 1.036 15.805 1 92.75 96 TRP A C 1
ATOM 750 O O . TRP A 1 96 ? 8.289 2.168 16.031 1 92.75 96 TRP A O 1
ATOM 760 N N . PRO A 1 97 ? 8.492 -0.002 16.188 1 91.19 97 PRO A N 1
ATOM 761 C CA . PRO A 1 97 ? 9.719 0.174 16.969 1 91.19 97 PRO A CA 1
ATOM 762 C C . PRO A 1 97 ? 10.859 0.764 16.125 1 91.19 97 PRO A C 1
ATOM 764 O O . PRO A 1 97 ? 11.883 1.174 16.688 1 91.19 97 PRO A O 1
ATOM 767 N N . LEU A 1 98 ? 10.422 0.845 14.812 1 83.44 98 LEU A N 1
ATOM 768 C CA . LEU A 1 98 ? 11.453 1.396 13.938 1 83.44 98 LEU A CA 1
ATOM 769 C C . LEU A 1 98 ? 11.508 2.914 14.055 1 83.44 98 LEU A C 1
ATOM 771 O O . LEU A 1 98 ? 10.469 3.576 14.102 1 83.44 98 LEU A O 1
ATOM 775 N N . ARG A 1 99 ? 12.562 3.562 14.461 1 81.44 99 ARG A N 1
ATOM 776 C CA . ARG A 1 99 ? 12.789 5.004 14.531 1 81.44 99 ARG A CA 1
ATOM 777 C C . ARG A 1 99 ? 12.492 5.535 15.93 1 81.44 99 ARG A C 1
ATOM 779 O O . ARG A 1 99 ? 12.266 6.734 16.109 1 81.44 99 ARG A O 1
ATOM 786 N N . SER A 1 100 ? 12.055 4.641 16.906 1 80.75 100 SER A N 1
ATOM 787 C CA . SER A 1 100 ? 11.805 5.074 18.281 1 80.75 100 SER A CA 1
ATOM 788 C C . SER A 1 100 ? 13.062 5.656 18.906 1 80.75 100 SER A C 1
ATOM 790 O O . SER A 1 100 ? 14.18 5.262 18.562 1 80.75 100 SER A O 1
ATOM 792 N N . MET B 1 1 ? -27.188 -1.896 -1.677 1 36.62 1 MET B N 1
ATOM 793 C CA . MET B 1 1 ? -26.172 -1.039 -1.079 1 36.62 1 MET B CA 1
ATOM 794 C C . MET B 1 1 ? -24.766 -1.455 -1.535 1 36.62 1 MET B C 1
ATOM 796 O O . MET B 1 1 ? -24.375 -2.609 -1.362 1 36.62 1 MET B 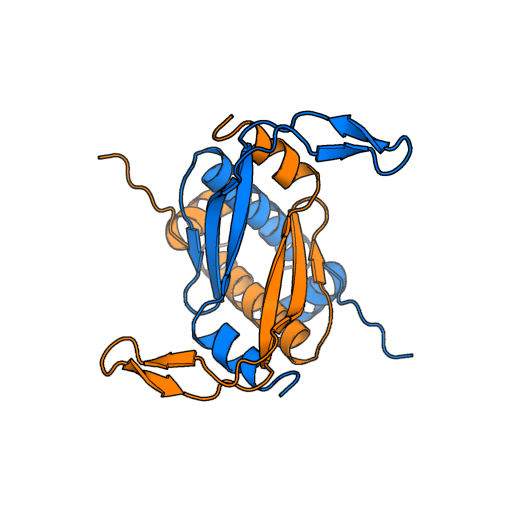O 1
ATOM 800 N N . ALA B 1 2 ? -24.219 -1.379 -2.691 1 42.41 2 ALA B N 1
ATOM 801 C CA . ALA B 1 2 ? -23.266 -2.031 -3.582 1 42.41 2 ALA B CA 1
ATOM 802 C C . ALA B 1 2 ? -22 -2.414 -2.834 1 42.41 2 ALA B C 1
ATOM 804 O O . ALA B 1 2 ? -21.531 -1.673 -1.963 1 42.41 2 ALA B O 1
ATOM 805 N N . ASP B 1 3 ? -21.531 -3.736 -2.67 1 55.78 3 ASP B N 1
ATOM 806 C CA . ASP B 1 3 ? -20.594 -4.426 -1.789 1 55.78 3 ASP B CA 1
ATOM 807 C C . ASP B 1 3 ? -19.219 -3.787 -1.851 1 55.78 3 ASP B C 1
ATOM 809 O O . ASP B 1 3 ? -18.531 -3.867 -2.873 1 55.78 3 ASP B O 1
ATOM 813 N N . SER B 1 4 ? -18.938 -2.629 -0.993 1 79.31 4 SER B N 1
ATOM 814 C CA . SER B 1 4 ? -17.922 -1.578 -0.898 1 79.31 4 SER B CA 1
ATOM 815 C C . SER B 1 4 ? -16.547 -2.162 -0.651 1 79.31 4 SER B C 1
ATOM 817 O O . SER B 1 4 ? -15.547 -1.433 -0.636 1 79.31 4 SER B O 1
ATOM 819 N N . LYS B 1 5 ? -16.547 -3.539 -0.665 1 89.56 5 LYS B N 1
ATOM 820 C CA . LYS B 1 5 ? -15.258 -4.141 -0.369 1 89.56 5 LYS B CA 1
ATOM 821 C C . LYS B 1 5 ? -14.953 -5.297 -1.322 1 89.56 5 LYS B C 1
ATOM 823 O O . LYS B 1 5 ? -15.859 -6.039 -1.708 1 89.56 5 LYS B O 1
ATOM 828 N N . VAL B 1 6 ? -13.805 -5.426 -1.953 1 93.31 6 VAL B N 1
ATOM 829 C CA . VAL B 1 6 ? -13.281 -6.57 -2.689 1 93.31 6 VAL B CA 1
ATOM 830 C C . VAL B 1 6 ? -12.391 -7.406 -1.776 1 93.31 6 VAL B C 1
ATOM 832 O O . VAL B 1 6 ? -11.508 -6.871 -1.099 1 93.31 6 VAL B O 1
ATOM 835 N N . THR B 1 7 ? -12.656 -8.719 -1.777 1 93.75 7 THR B N 1
ATOM 836 C CA . THR B 1 7 ? -11.914 -9.594 -0.881 1 93.75 7 THR B CA 1
ATOM 837 C C . THR B 1 7 ? -10.719 -10.211 -1.601 1 93.75 7 THR B C 1
ATOM 839 O O . THR B 1 7 ? -10.656 -10.203 -2.832 1 93.75 7 THR B O 1
ATOM 842 N N . LYS B 1 8 ? -9.812 -10.758 -0.765 1 94.69 8 LYS B N 1
ATOM 843 C CA . LYS B 1 8 ? -8.68 -11.492 -1.315 1 94.69 8 LYS B CA 1
ATOM 844 C C . LYS B 1 8 ? -9.148 -12.672 -2.158 1 94.69 8 LYS B C 1
ATOM 846 O O . LYS B 1 8 ? -8.594 -12.945 -3.225 1 94.69 8 LYS B O 1
ATOM 851 N N . ALA B 1 9 ? -10.141 -13.359 -1.653 1 95.31 9 ALA B N 1
ATOM 852 C CA . ALA B 1 9 ? -10.68 -14.523 -2.357 1 95.31 9 ALA B CA 1
ATOM 853 C C . ALA B 1 9 ? -11.195 -14.133 -3.742 1 95.31 9 ALA B C 1
ATOM 855 O O . ALA B 1 9 ? -10.977 -14.859 -4.719 1 95.31 9 ALA B O 1
ATOM 856 N N . GLU B 1 10 ? -11.867 -13.039 -3.859 1 96.06 10 GLU B N 1
ATOM 857 C CA . GLU B 1 10 ? -12.367 -12.555 -5.141 1 96.06 10 GLU B CA 1
ATOM 858 C C . GLU B 1 10 ? -11.227 -12.203 -6.086 1 96.06 10 GLU B C 1
ATOM 860 O O . GLU B 1 10 ? -11.289 -12.5 -7.281 1 96.06 10 GLU B O 1
ATOM 865 N N . ILE B 1 11 ? -10.211 -11.562 -5.551 1 96.69 11 ILE B N 1
ATOM 866 C CA . ILE B 1 11 ? -9.047 -11.188 -6.344 1 96.69 11 ILE B CA 1
ATOM 867 C C . ILE B 1 11 ? -8.359 -12.445 -6.875 1 96.69 11 ILE B C 1
ATOM 869 O O . ILE B 1 11 ? -8.016 -12.516 -8.055 1 96.69 11 ILE B O 1
ATOM 873 N N . VAL B 1 12 ? -8.25 -13.414 -5.988 1 97.44 12 VAL B N 1
ATOM 874 C CA . VAL B 1 12 ? -7.617 -14.672 -6.371 1 97.44 12 VAL B CA 1
ATOM 875 C C . VAL B 1 12 ? -8.422 -15.336 -7.488 1 97.44 12 VAL B C 1
ATOM 877 O O . VAL B 1 12 ? -7.852 -15.852 -8.453 1 97.44 12 VAL B O 1
ATOM 880 N N . GLU B 1 13 ? -9.703 -15.297 -7.34 1 97.12 13 GLU B N 1
ATOM 881 C CA . GLU B 1 13 ? -10.578 -15.867 -8.359 1 97.12 13 GLU B CA 1
ATOM 882 C C . GLU B 1 13 ? -10.383 -15.172 -9.703 1 97.12 13 GLU B C 1
ATOM 884 O O . GLU B 1 13 ? -10.266 -15.836 -10.742 1 97.12 13 GLU B O 1
ATOM 889 N N . ARG B 1 14 ? -10.312 -13.938 -9.734 1 96.75 14 ARG B N 1
ATOM 890 C CA . ARG B 1 14 ? -10.133 -13.164 -10.961 1 96.75 14 ARG B CA 1
ATOM 891 C C . ARG B 1 14 ? -8.773 -13.453 -11.594 1 96.75 14 ARG B C 1
ATOM 893 O O . ARG B 1 14 ? -8.672 -13.586 -12.812 1 96.75 14 ARG B O 1
ATOM 900 N N . ILE B 1 15 ? -7.777 -13.516 -10.773 1 97.75 15 ILE B N 1
ATOM 901 C CA . ILE B 1 15 ? -6.441 -13.797 -11.273 1 97.75 15 ILE B CA 1
ATOM 902 C C . ILE B 1 15 ? -6.414 -15.188 -11.906 1 97.75 15 ILE B C 1
ATOM 904 O O . ILE B 1 15 ? -5.773 -15.398 -12.945 1 97.75 15 ILE B O 1
ATOM 908 N N . SER B 1 16 ? -7.117 -16.156 -11.305 1 97.38 16 SER B N 1
ATOM 909 C CA . SER B 1 16 ? -7.121 -17.547 -11.773 1 97.38 16 SER B CA 1
ATOM 910 C C . SER B 1 16 ? -7.707 -17.641 -13.18 1 97.38 16 SER B C 1
ATOM 912 O O . SER B 1 16 ? -7.477 -18.625 -13.883 1 97.38 16 SER B O 1
ATOM 914 N N . GLU B 1 17 ? -8.406 -16.625 -13.602 1 96.5 17 GLU B N 1
ATOM 915 C CA . GLU B 1 17 ? -9.008 -16.594 -14.93 1 96.5 17 GLU B CA 1
ATOM 916 C C . GLU B 1 17 ? -8 -16.156 -15.984 1 96.5 17 GLU B C 1
ATOM 918 O O . GLU B 1 17 ? -8.227 -16.344 -17.188 1 96.5 17 GLU B O 1
ATOM 923 N N . THR B 1 18 ? -6.832 -15.648 -15.555 1 94.25 18 THR B N 1
ATOM 924 C CA . THR B 1 18 ? -5.91 -15.055 -16.516 1 94.25 18 THR B CA 1
ATOM 925 C C . THR B 1 18 ? -4.578 -15.797 -16.531 1 94.25 18 THR B C 1
ATOM 927 O O . THR B 1 18 ? -3.768 -15.617 -17.438 1 94.25 18 THR B O 1
ATOM 930 N N . VAL B 1 19 ? -4.348 -16.578 -15.5 1 94.31 19 VAL B N 1
ATOM 931 C CA . VAL B 1 19 ? -3.109 -17.344 -15.414 1 94.31 19 VAL B CA 1
ATOM 932 C C . VAL B 1 19 ? -3.428 -18.828 -15.258 1 94.31 19 VAL B C 1
ATOM 934 O O . VAL B 1 19 ? -4.477 -19.203 -14.719 1 94.31 19 VAL B O 1
ATOM 937 N N . ASP B 1 20 ? -2.578 -19.672 -15.734 1 94.62 20 ASP B N 1
ATOM 938 C CA . ASP B 1 20 ? -2.762 -21.109 -15.617 1 94.62 20 ASP B CA 1
ATOM 939 C C . ASP B 1 20 ? -2.078 -21.656 -14.367 1 94.62 20 ASP B C 1
ATOM 941 O O . ASP B 1 20 ? -1.152 -22.469 -14.461 1 94.62 20 ASP B O 1
ATOM 945 N N . VAL B 1 21 ? -2.449 -21.25 -13.273 1 96.81 21 VAL B N 1
ATOM 946 C CA . VAL B 1 21 ? -1.965 -21.641 -11.953 1 96.81 21 VAL B CA 1
ATOM 947 C C . VAL B 1 21 ? -3.148 -21.859 -11.016 1 96.81 21 VAL B C 1
ATOM 949 O O . VAL B 1 21 ? -4.168 -21.172 -11.109 1 96.81 21 VAL B O 1
ATOM 952 N N . SER B 1 22 ? -3.105 -22.812 -10.164 1 96.81 22 SER B N 1
ATOM 953 C CA . SER B 1 22 ? -4.203 -23.156 -9.266 1 96.81 22 SER B CA 1
ATOM 954 C C . SER B 1 22 ? -4.516 -22 -8.312 1 96.81 22 SER B C 1
ATOM 956 O O . SER B 1 22 ? -3.623 -21.234 -7.953 1 96.81 22 SER B O 1
ATOM 958 N N . LYS B 1 23 ? -5.75 -21.906 -7.887 1 97.62 23 LYS B N 1
ATOM 959 C CA . LYS B 1 23 ? -6.152 -20.891 -6.918 1 97.62 23 LYS B CA 1
ATOM 960 C C . LYS B 1 23 ? -5.355 -21.016 -5.625 1 97.62 23 LYS B C 1
ATOM 962 O O . LYS B 1 23 ? -4.988 -20.016 -5.012 1 97.62 23 LYS B O 1
ATOM 967 N N . LYS B 1 24 ? -5.117 -22.203 -5.285 1 97 24 LYS B N 1
ATOM 968 C CA . LYS B 1 24 ? -4.332 -22.453 -4.082 1 97 24 LYS B CA 1
ATOM 969 C C . LYS B 1 24 ? -2.936 -21.859 -4.195 1 97 24 LYS B C 1
ATOM 971 O O . LYS B 1 24 ? -2.461 -21.203 -3.262 1 97 24 LYS B O 1
ATOM 976 N N . ASP B 1 25 ? -2.33 -22.062 -5.297 1 97.25 25 ASP B N 1
ATOM 977 C CA . ASP B 1 25 ? -0.988 -21.531 -5.52 1 97.25 25 ASP B CA 1
ATOM 978 C C . ASP B 1 25 ? -1.009 -20 -5.594 1 97.25 25 ASP B C 1
ATOM 980 O O . ASP B 1 25 ? -0.107 -19.344 -5.078 1 97.25 25 ASP B O 1
ATOM 984 N N . ILE B 1 26 ? -2.047 -19.453 -6.219 1 98.12 26 ILE B N 1
ATOM 985 C CA . ILE B 1 26 ? -2.182 -18 -6.309 1 98.12 26 ILE B CA 1
ATOM 986 C C . ILE B 1 26 ? -2.283 -17.406 -4.906 1 98.12 26 ILE B C 1
ATOM 988 O O . ILE B 1 26 ? -1.612 -16.422 -4.594 1 98.12 26 ILE B O 1
ATOM 992 N N . HIS B 1 27 ? -3.051 -18.078 -4.066 1 97.19 27 HIS B N 1
ATOM 993 C CA . HIS B 1 27 ? -3.176 -17.641 -2.68 1 97.19 27 HIS B CA 1
ATOM 994 C C . HIS B 1 27 ? -1.826 -17.656 -1.972 1 97.19 27 HIS B C 1
ATOM 996 O O . HIS B 1 27 ? -1.448 -16.688 -1.32 1 97.19 27 HIS B O 1
ATOM 1002 N N . SER B 1 28 ? -1.141 -18.703 -2.139 1 97.12 28 SER B N 1
ATOM 1003 C CA . SER B 1 28 ? 0.154 -18.859 -1.485 1 97.12 28 SER B CA 1
ATOM 1004 C C . SER B 1 28 ? 1.149 -17.812 -1.961 1 97.12 28 SER B C 1
ATOM 1006 O O . SER B 1 28 ? 1.938 -17.281 -1.168 1 97.12 28 SER B O 1
ATOM 1008 N N . ILE B 1 29 ? 1.114 -17.547 -3.225 1 97.94 29 ILE B N 1
ATOM 1009 C CA . ILE B 1 29 ? 2.033 -16.578 -3.814 1 97.94 29 ILE B CA 1
ATOM 1010 C C . ILE B 1 29 ? 1.724 -15.18 -3.281 1 97.94 29 ILE B C 1
ATOM 1012 O O . ILE B 1 29 ? 2.633 -14.438 -2.912 1 97.94 29 ILE B O 1
ATOM 1016 N N . ILE B 1 30 ? 0.469 -14.82 -3.203 1 97.56 30 ILE B N 1
ATOM 1017 C CA . ILE B 1 30 ? 0.063 -13.516 -2.701 1 97.56 30 ILE B CA 1
ATOM 1018 C C . ILE B 1 30 ? 0.448 -13.383 -1.229 1 97.56 30 ILE B C 1
ATOM 1020 O O . ILE B 1 30 ? 0.98 -12.352 -0.81 1 97.56 30 ILE B O 1
ATOM 1024 N N . ASP B 1 31 ? 0.253 -14.438 -0.492 1 96.69 31 ASP B N 1
ATOM 1025 C CA . ASP B 1 31 ? 0.65 -14.422 0.913 1 96.69 31 ASP B CA 1
ATOM 1026 C C . ASP B 1 31 ? 2.162 -14.266 1.055 1 96.69 31 ASP B C 1
ATOM 1028 O O . ASP B 1 31 ? 2.637 -13.484 1.886 1 96.69 31 ASP B O 1
ATOM 1032 N N . ALA B 1 32 ? 2.904 -15.023 0.299 1 97.38 32 ALA B N 1
ATOM 1033 C CA . ALA B 1 32 ? 4.363 -14.922 0.309 1 97.38 32 ALA B CA 1
ATOM 1034 C C . ALA B 1 32 ? 4.82 -13.523 -0.083 1 97.38 32 ALA B C 1
ATOM 1036 O O . ALA B 1 32 ? 5.793 -13 0.473 1 97.38 32 ALA B O 1
ATOM 1037 N N . PHE B 1 33 ? 4.137 -12.961 -1.09 1 97.75 33 PHE B N 1
ATOM 1038 C CA . PHE B 1 33 ? 4.434 -11.602 -1.538 1 97.75 33 PHE B CA 1
ATOM 1039 C C . PHE B 1 33 ? 4.3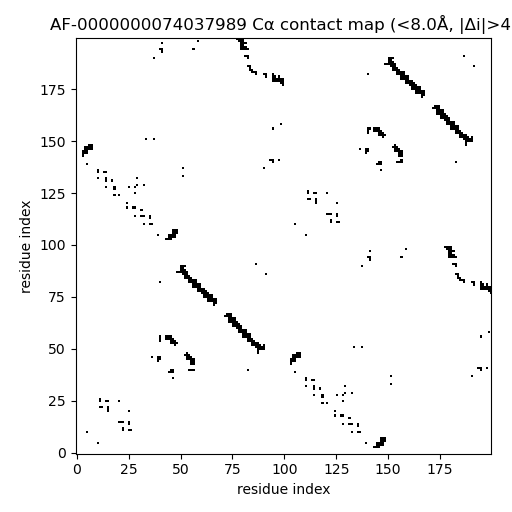32 -10.617 -0.382 1 97.75 33 PHE B C 1
ATOM 1041 O O . PHE B 1 33 ? 5.262 -9.852 -0.129 1 97.75 33 PHE B O 1
ATOM 1048 N N . PHE B 1 34 ? 3.287 -10.656 0.394 1 97.12 34 PHE B N 1
ATOM 1049 C CA . PHE B 1 34 ? 3.102 -9.758 1.529 1 97.12 34 PHE B CA 1
ATOM 1050 C C . PHE B 1 34 ? 4.168 -10.008 2.592 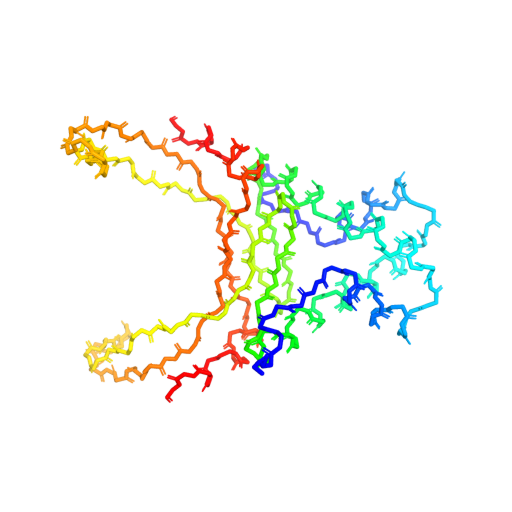1 97.12 34 PHE B C 1
ATOM 1052 O O . PHE B 1 34 ? 4.664 -9.062 3.209 1 97.12 34 PHE B O 1
ATOM 1059 N N . GLY B 1 35 ? 4.453 -11.266 2.783 1 96.5 35 GLY B N 1
ATOM 1060 C CA . GLY B 1 35 ? 5.523 -11.586 3.713 1 96.5 35 GLY B CA 1
ATOM 1061 C C . GLY B 1 35 ? 6.855 -10.977 3.318 1 96.5 35 GLY B C 1
ATOM 1062 O O . GLY B 1 35 ? 7.566 -10.43 4.164 1 96.5 35 GLY B O 1
ATOM 1063 N N . GLU B 1 36 ? 7.203 -11.062 2.078 1 96.75 36 GLU B N 1
ATOM 1064 C CA . GLU B 1 36 ? 8.453 -10.508 1.576 1 96.75 36 GLU B CA 1
ATOM 1065 C C . GLU B 1 36 ? 8.477 -8.984 1.696 1 96.75 36 GLU B C 1
ATOM 1067 O O . GLU B 1 36 ? 9.508 -8.398 2.039 1 96.75 36 GLU B O 1
ATOM 1072 N N . VAL B 1 37 ? 7.371 -8.352 1.385 1 96.69 37 VAL B N 1
ATOM 1073 C CA . VAL B 1 37 ? 7.281 -6.898 1.498 1 96.69 37 VAL B CA 1
ATOM 1074 C C . VAL B 1 37 ? 7.465 -6.48 2.955 1 96.69 37 VAL B C 1
ATOM 1076 O O . VAL B 1 37 ? 8.234 -5.562 3.252 1 96.69 37 VAL B O 1
ATOM 1079 N N . LYS B 1 38 ? 6.785 -7.188 3.824 1 96.12 38 LYS B N 1
ATOM 1080 C CA . LYS B 1 38 ? 6.918 -6.898 5.25 1 96.12 38 LYS B CA 1
ATOM 1081 C C . LYS B 1 38 ? 8.367 -7.035 5.707 1 96.12 38 LYS B C 1
ATOM 1083 O O . LYS B 1 38 ? 8.891 -6.156 6.395 1 96.12 38 LYS B O 1
ATOM 1088 N N . THR B 1 39 ? 8.977 -8.109 5.316 1 95.5 39 THR B N 1
ATOM 1089 C CA . THR B 1 39 ? 10.359 -8.375 5.695 1 95.5 39 THR B CA 1
ATOM 1090 C C . THR B 1 39 ? 11.281 -7.262 5.199 1 95.5 39 THR B C 1
ATOM 1092 O O . THR B 1 39 ? 12.148 -6.789 5.941 1 95.5 39 THR B O 1
ATOM 1095 N N . ALA B 1 40 ? 11.086 -6.867 3.977 1 95.56 40 ALA B N 1
ATOM 1096 C CA . ALA B 1 40 ? 11.898 -5.801 3.398 1 95.56 40 ALA B CA 1
ATOM 1097 C C . ALA B 1 40 ? 11.727 -4.496 4.168 1 95.56 40 ALA B C 1
ATOM 1099 O O . ALA B 1 40 ? 12.703 -3.826 4.504 1 95.56 40 ALA B O 1
ATOM 1100 N N . LEU B 1 41 ? 10.531 -4.137 4.5 1 95.5 41 LEU B N 1
ATOM 1101 C CA . LEU B 1 41 ? 10.234 -2.885 5.184 1 95.5 41 LEU B CA 1
ATOM 1102 C C . LEU B 1 41 ? 10.82 -2.883 6.594 1 95.5 41 LEU B C 1
ATOM 1104 O O . LEU B 1 41 ? 11.438 -1.901 7.012 1 95.5 41 LEU B O 1
ATOM 1108 N N . VAL B 1 42 ? 10.656 -3.963 7.285 1 93 42 VAL B N 1
ATOM 1109 C CA . VAL B 1 42 ? 11.141 -4.043 8.656 1 93 42 VAL B CA 1
ATOM 1110 C C . VAL B 1 42 ? 12.664 -3.992 8.68 1 93 42 VAL B C 1
ATOM 1112 O O . VAL B 1 42 ? 13.273 -3.652 9.695 1 93 42 VAL B O 1
ATOM 1115 N N . SER B 1 43 ? 13.242 -4.352 7.531 1 93.5 43 SER B N 1
ATOM 1116 C CA . SER B 1 43 ? 14.688 -4.23 7.379 1 93.5 43 SER B CA 1
ATOM 1117 C C . SER B 1 43 ? 15.078 -2.85 6.867 1 93.5 43 SER B C 1
ATOM 1119 O O . SER B 1 43 ? 16.203 -2.652 6.391 1 93.5 43 SER B O 1
ATOM 1121 N N . ASP B 1 44 ? 14.078 -1.951 6.801 1 91.69 44 ASP B N 1
ATOM 1122 C CA . ASP B 1 44 ? 14.25 -0.543 6.461 1 91.69 44 ASP B CA 1
ATOM 1123 C C . ASP B 1 44 ? 14.625 -0.377 4.988 1 91.69 44 ASP B C 1
ATOM 1125 O O . ASP B 1 44 ? 15.461 0.464 4.645 1 91.69 44 ASP B O 1
ATOM 1129 N N . LYS B 1 45 ? 14.148 -1.252 4.227 1 94.69 45 LYS B N 1
ATOM 1130 C CA . LYS B 1 45 ? 14.336 -1.141 2.781 1 94.69 45 LYS B CA 1
ATOM 1131 C C . LYS B 1 45 ? 13.102 -0.537 2.115 1 94.69 45 LYS B C 1
ATOM 1133 O O . LYS B 1 45 ? 11.992 -0.654 2.633 1 94.69 45 LYS B O 1
ATOM 1138 N N . VAL B 1 46 ? 13.352 0.106 0.974 1 96.12 46 VAL B N 1
ATOM 1139 C CA . VAL B 1 46 ? 12.289 0.673 0.153 1 96.12 46 VAL B CA 1
ATOM 1140 C C . VAL B 1 46 ? 11.945 -0.287 -0.984 1 96.12 46 VAL B C 1
ATOM 1142 O O . VAL B 1 46 ? 12.836 -0.873 -1.601 1 96.12 46 VAL B O 1
ATOM 1145 N N . ILE B 1 47 ? 10.656 -0.358 -1.252 1 95.75 47 ILE B N 1
ATOM 1146 C CA . ILE B 1 47 ? 10.195 -1.231 -2.328 1 95.75 47 ILE B CA 1
ATOM 1147 C C . ILE B 1 47 ? 9.336 -0.437 -3.309 1 95.75 47 ILE B C 1
ATOM 1149 O O . IL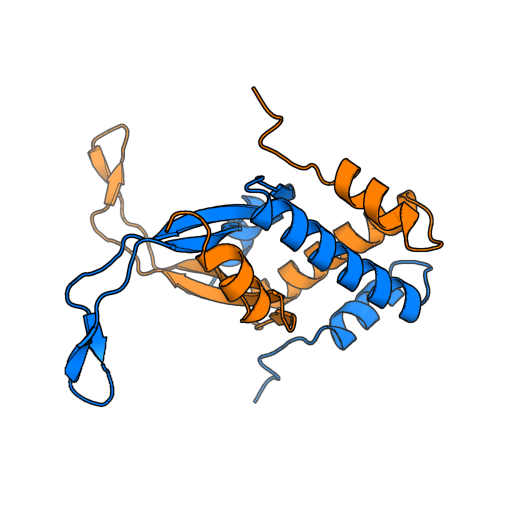E B 1 47 ? 8.352 0.185 -2.916 1 95.75 47 ILE B O 1
ATOM 1153 N N . GLU B 1 48 ? 9.75 -0.58 -4.52 1 94.69 48 GLU B N 1
ATOM 1154 C CA . GLU B 1 48 ? 9 0.123 -5.555 1 94.69 48 GLU B CA 1
ATOM 1155 C C . GLU B 1 48 ? 8.422 -0.854 -6.574 1 94.69 48 GLU B C 1
ATOM 1157 O O . GLU B 1 48 ? 9.141 -1.701 -7.105 1 94.69 48 GLU B O 1
ATOM 1162 N N . PHE B 1 49 ? 7.145 -0.783 -6.789 1 95.12 49 PHE B N 1
ATOM 1163 C CA . PHE B 1 49 ? 6.457 -1.465 -7.879 1 95.12 49 PHE B CA 1
ATOM 1164 C C . PHE B 1 49 ? 6.039 -0.475 -8.961 1 95.12 49 PHE B C 1
ATOM 1166 O O . PHE B 1 49 ? 5.066 0.263 -8.789 1 95.12 49 PHE B O 1
ATOM 1173 N N . ARG B 1 50 ? 6.68 -0.599 -9.984 1 92.06 50 ARG B N 1
ATOM 1174 C CA . ARG B 1 50 ? 6.477 0.365 -11.062 1 92.06 50 ARG B CA 1
ATOM 1175 C C . ARG B 1 50 ? 5.012 0.431 -11.477 1 92.06 50 ARG B C 1
ATOM 1177 O O . ARG B 1 50 ? 4.359 -0.604 -11.633 1 92.06 50 ARG B O 1
ATOM 1184 N N . GLY B 1 51 ? 4.551 1.709 -11.648 1 92.25 51 GLY B N 1
ATOM 1185 C CA . GLY B 1 51 ? 3.176 1.943 -12.062 1 92.25 51 GLY B CA 1
ATOM 1186 C C . GLY B 1 51 ? 2.18 1.813 -10.93 1 92.25 51 GLY B C 1
ATOM 1187 O O . GLY B 1 51 ? 1.036 2.26 -11.047 1 92.25 51 GLY B O 1
ATOM 1188 N N . PHE B 1 52 ? 2.584 1.16 -9.891 1 95.75 52 PHE B N 1
ATOM 1189 C CA . PHE B 1 52 ? 1.667 0.911 -8.781 1 95.75 52 PHE B CA 1
ATOM 1190 C C . PHE B 1 52 ? 1.99 1.812 -7.598 1 95.75 52 PHE B C 1
ATOM 1192 O O . PHE B 1 52 ? 1.182 2.662 -7.219 1 95.75 52 PHE B O 1
ATOM 1199 N N . GLY B 1 53 ? 3.26 1.649 -7.137 1 96.69 53 GLY B N 1
ATOM 1200 C CA . GLY B 1 53 ? 3.617 2.535 -6.039 1 96.69 53 GLY B CA 1
ATOM 1201 C C . GLY B 1 53 ? 4.828 2.062 -5.258 1 96.69 53 GLY B C 1
ATOM 1202 O O . GLY B 1 53 ? 5.465 1.075 -5.633 1 96.69 53 GLY B O 1
ATOM 1203 N N . THR B 1 54 ? 5.113 2.805 -4.141 1 97.56 5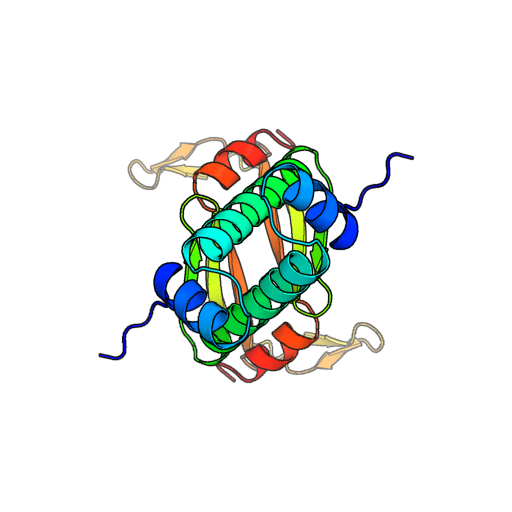4 THR B N 1
ATOM 1204 C CA . THR B 1 54 ? 6.301 2.586 -3.322 1 97.56 54 THR B CA 1
ATOM 1205 C C . THR B 1 54 ? 5.918 2.422 -1.854 1 97.56 54 THR B C 1
ATOM 1207 O O . THR B 1 54 ? 5.09 3.172 -1.334 1 97.56 54 THR B O 1
ATOM 1210 N N . PHE B 1 55 ? 6.484 1.416 -1.204 1 97.75 55 PHE B N 1
ATOM 1211 C CA . PHE B 1 55 ? 6.367 1.233 0.238 1 97.75 55 PHE B CA 1
ATOM 1212 C C . PHE B 1 55 ? 7.668 1.618 0.938 1 97.75 55 PHE B C 1
ATOM 1214 O O . PHE B 1 55 ? 8.758 1.289 0.463 1 97.75 55 PHE B O 1
ATOM 1221 N N . GLU B 1 56 ? 7.492 2.252 2.016 1 96.81 56 GLU B N 1
ATOM 1222 C CA . GLU B 1 56 ? 8.648 2.602 2.834 1 96.81 56 GLU B CA 1
ATOM 1223 C C . GLU B 1 56 ? 8.234 2.898 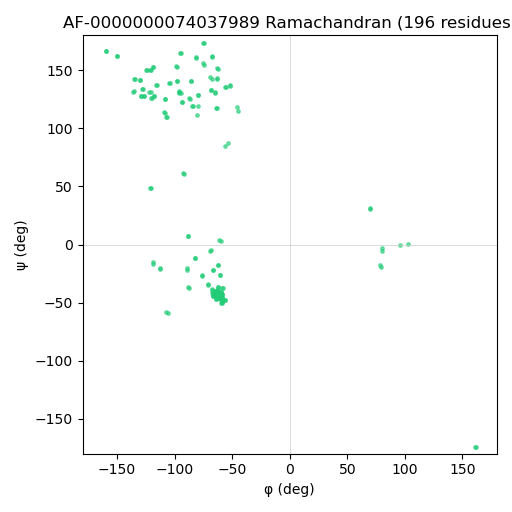4.273 1 96.81 56 GLU B C 1
ATOM 1225 O O . GLU B 1 56 ? 7.047 3.037 4.566 1 96.81 56 GLU B O 1
ATOM 1230 N N . ILE B 1 57 ? 9.234 2.951 5.121 1 96.5 57 ILE B N 1
ATOM 1231 C CA . ILE B 1 57 ? 9.008 3.355 6.504 1 96.5 57 ILE B CA 1
ATOM 1232 C C . ILE B 1 57 ? 9.305 4.844 6.66 1 96.5 57 ILE B C 1
ATOM 1234 O O . ILE B 1 57 ? 10.336 5.328 6.176 1 96.5 57 ILE B O 1
ATOM 1238 N N . ARG B 1 58 ? 8.414 5.516 7.27 1 96.44 58 ARG B N 1
ATOM 1239 C CA . ARG B 1 58 ? 8.625 6.918 7.602 1 96.44 58 ARG B CA 1
ATOM 1240 C C . ARG B 1 58 ? 8.578 7.141 9.109 1 96.44 58 ARG B C 1
ATOM 1242 O O . ARG B 1 58 ? 7.949 6.367 9.836 1 96.44 58 ARG B O 1
ATOM 1249 N N . THR B 1 59 ? 9.266 8.156 9.555 1 96.25 59 THR B N 1
ATOM 1250 C CA . THR B 1 59 ? 9.242 8.523 10.961 1 96.25 59 THR B CA 1
ATOM 1251 C C . THR B 1 59 ? 8.039 9.406 11.266 1 96.25 59 THR B C 1
ATOM 1253 O O . THR B 1 59 ? 7.84 10.438 10.625 1 96.25 59 THR B O 1
ATOM 1256 N N . ARG B 1 60 ? 7.277 8.898 12.102 1 94.94 60 ARG B N 1
ATOM 1257 C CA . ARG B 1 60 ? 6.238 9.758 12.672 1 94.94 60 ARG B CA 1
ATOM 1258 C C . ARG B 1 60 ? 6.703 10.398 13.969 1 94.94 60 ARG B C 1
ATOM 1260 O O . ARG B 1 60 ? 7.07 9.703 14.914 1 94.94 60 ARG B O 1
ATOM 1267 N N . LYS B 1 61 ? 6.645 11.688 13.914 1 94.38 61 LYS B N 1
ATOM 1268 C CA . LYS B 1 61 ? 7.121 12.422 15.078 1 94.38 61 LYS B CA 1
ATOM 1269 C C . LYS B 1 61 ? 6.199 12.211 16.281 1 94.38 61 LYS B C 1
ATOM 1271 O O . LYS B 1 61 ? 4.977 12.242 16.141 1 94.38 61 LYS B O 1
ATOM 1276 N N . GLY B 1 62 ? 6.941 11.938 17.328 1 91.44 62 GLY B N 1
ATOM 1277 C CA . GLY B 1 62 ? 6.191 11.781 18.562 1 91.44 62 GLY B CA 1
ATOM 1278 C C . GLY B 1 62 ? 5.559 13.07 19.047 1 91.44 62 GLY B C 1
ATOM 1279 O O . GLY B 1 62 ? 5.836 14.148 18.5 1 91.44 62 GLY B O 1
ATOM 1280 N N . ARG B 1 63 ? 4.609 12.82 19.906 1 90.5 63 ARG B N 1
ATOM 1281 C CA . ARG B 1 63 ? 3.922 13.945 20.531 1 90.5 63 ARG B CA 1
ATOM 1282 C C . ARG B 1 63 ? 3.898 13.797 22.047 1 90.5 63 ARG B C 1
ATOM 1284 O O . ARG B 1 63 ? 3.518 12.742 22.578 1 90.5 63 ARG B O 1
ATOM 1291 N N . GLN B 1 64 ? 4.348 14.836 22.672 1 84.69 64 GLN B N 1
ATOM 1292 C CA . GLN B 1 64 ? 4.418 14.805 24.125 1 84.69 64 GLN B CA 1
ATOM 1293 C C . GLN B 1 64 ? 3.037 14.992 24.75 1 84.69 64 GLN B C 1
ATOM 1295 O O . GLN B 1 64 ? 2.773 14.5 25.844 1 84.69 64 GLN B O 1
ATOM 1300 N N . HIS B 1 65 ? 2.205 15.641 24.031 1 86.31 65 HIS B N 1
ATOM 1301 C CA . HIS B 1 65 ? 0.95 16 24.672 1 86.31 65 HIS B CA 1
ATOM 1302 C C . HIS B 1 65 ? -0.245 15.43 23.922 1 86.31 65 HIS B C 1
ATOM 1304 O O . HIS B 1 65 ? -1.268 16.109 23.766 1 86.31 65 HIS B O 1
ATOM 1310 N N . ALA B 1 66 ? -0.108 14.188 23.656 1 86.75 66 ALA B N 1
ATOM 1311 C CA . ALA B 1 66 ? -1.313 13.531 23.141 1 86.75 66 ALA B CA 1
ATOM 1312 C C 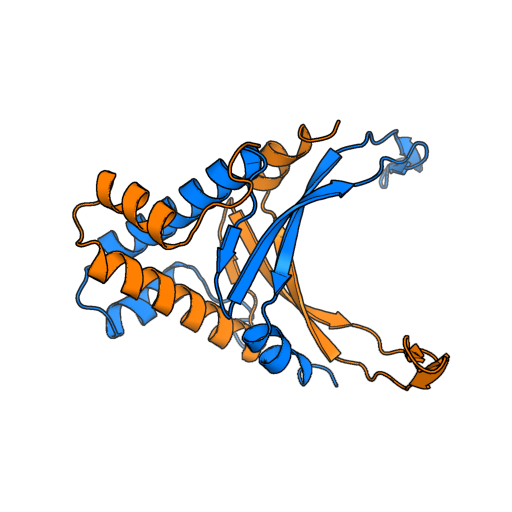. ALA B 1 66 ? -2.312 13.281 24.281 1 86.75 66 ALA B C 1
ATOM 1314 O O . ALA B 1 66 ? -1.978 13.43 25.453 1 86.75 66 ALA B O 1
ATOM 1315 N N . ARG B 1 67 ? -3.521 13.188 23.828 1 91.06 67 ARG B N 1
ATOM 1316 C CA . ARG B 1 67 ? -4.551 13.016 24.859 1 91.06 67 ARG B CA 1
ATOM 1317 C C . ARG B 1 67 ? -5.242 11.664 24.719 1 91.06 67 ARG B C 1
ATOM 1319 O O . ARG B 1 67 ? -5.484 11.195 23.594 1 91.06 67 ARG B O 1
ATOM 1326 N N . ASN B 1 68 ? -5.5 10.945 25.844 1 90.25 68 ASN B N 1
ATOM 1327 C CA . ASN B 1 68 ? -6.352 9.766 25.875 1 90.25 68 ASN B CA 1
ATOM 1328 C C . ASN B 1 68 ? -7.793 10.094 25.5 1 90.25 68 ASN B C 1
ATOM 1330 O O . ASN B 1 68 ? -8.453 10.875 26.188 1 90.25 68 ASN B O 1
ATOM 1334 N N . PRO B 1 69 ? -8.164 9.492 24.438 1 90.31 69 PRO B N 1
ATOM 1335 C CA . PRO B 1 69 ? -9.5 9.852 23.953 1 90.31 69 PRO B CA 1
ATOM 1336 C C . PRO B 1 69 ? -10.594 9.547 24.969 1 90.31 69 PRO B C 1
ATOM 1338 O O . PRO B 1 69 ? -11.641 10.211 24.984 1 90.31 69 PRO B O 1
ATOM 1341 N N . LYS B 1 70 ? -10.289 8.594 25.797 1 92.88 70 LYS B N 1
ATOM 1342 C CA . LYS B 1 70 ? -11.289 8.18 26.781 1 92.88 70 LYS B CA 1
ATOM 1343 C C . LYS B 1 70 ? -11.195 9.023 28.047 1 92.88 70 LYS B C 1
ATOM 1345 O O . LYS B 1 70 ? -12.219 9.414 28.609 1 92.88 70 LYS B O 1
ATOM 1350 N N . THR B 1 71 ? -10.039 9.414 28.516 1 93.06 71 THR B N 1
ATOM 1351 C CA . THR B 1 71 ? -9.859 10.023 29.828 1 93.06 71 THR B CA 1
ATOM 1352 C C . THR B 1 71 ? -9.438 11.484 29.688 1 93.06 71 THR B C 1
ATOM 1354 O O . THR B 1 71 ? -9.531 12.258 30.641 1 93.06 71 THR B O 1
ATOM 1357 N N . GLY B 1 72 ? -8.906 11.812 28.547 1 91.69 72 GLY B N 1
ATOM 1358 C CA . GLY B 1 72 ? -8.375 13.148 28.312 1 91.69 72 GLY B CA 1
ATOM 1359 C C . GLY B 1 72 ? -6.984 13.352 28.891 1 91.69 72 GLY B C 1
ATOM 1360 O O . GLY B 1 72 ? -6.398 14.422 28.75 1 91.69 72 GLY B O 1
ATOM 1361 N N . GLU B 1 73 ? -6.449 12.375 29.562 1 91.81 73 GLU B N 1
ATOM 1362 C CA . GLU B 1 73 ? -5.125 12.469 30.172 1 91.81 73 GLU B CA 1
ATOM 1363 C C . GLU B 1 73 ? -4.031 12.516 29.109 1 91.81 73 GLU B C 1
ATOM 1365 O O . GLU B 1 73 ? -4.148 11.875 28.062 1 91.81 73 GLU B O 1
ATOM 1370 N N . PRO B 1 74 ? -2.971 13.328 29.422 1 89.62 74 PRO B N 1
ATOM 1371 C CA . PRO B 1 74 ? -1.856 13.375 28.469 1 89.62 74 PRO B CA 1
ATOM 1372 C C . PRO B 1 74 ? -1.125 12.039 28.344 1 89.62 74 PRO B C 1
ATOM 1374 O O . PRO B 1 74 ? -0.959 11.336 29.344 1 89.62 74 PRO B O 1
ATOM 1377 N N . VAL B 1 75 ? -0.925 11.633 27.156 1 91.94 75 VAL B N 1
ATOM 1378 C CA . VAL B 1 75 ? -0.116 10.461 26.859 1 91.94 75 VAL B CA 1
ATOM 1379 C C . VAL B 1 75 ? 1.036 10.844 25.922 1 91.94 75 VAL B C 1
ATOM 1381 O O . VAL B 1 75 ? 0.85 11.617 24.984 1 91.94 75 VAL B O 1
ATOM 1384 N N . ALA B 1 76 ? 2.221 10.406 26.297 1 90.75 76 ALA B N 1
ATOM 1385 C CA . ALA B 1 76 ? 3.387 10.68 25.453 1 90.75 76 ALA B CA 1
ATOM 1386 C C . ALA B 1 76 ? 3.553 9.602 24.391 1 90.75 76 ALA B C 1
ATOM 1388 O O . ALA B 1 76 ? 3.521 8.406 24.688 1 90.75 76 ALA B O 1
ATOM 1389 N N . VAL B 1 77 ? 3.625 10.047 23.219 1 90.69 77 VAL B N 1
ATOM 1390 C CA . VAL B 1 77 ? 3.914 9.156 22.094 1 90.69 77 VAL B CA 1
ATOM 1391 C C . VAL B 1 77 ? 5.324 9.422 21.578 1 90.69 77 VAL B C 1
ATOM 1393 O O . VAL B 1 77 ? 5.684 10.57 21.297 1 90.69 77 VAL B O 1
ATOM 1396 N N . LYS B 1 78 ? 6.117 8.406 21.516 1 92.62 78 LYS B N 1
ATOM 1397 C CA . LYS B 1 78 ? 7.488 8.539 21.031 1 92.62 78 LYS B CA 1
ATOM 1398 C C . LYS B 1 78 ? 7.539 8.531 19.5 1 92.62 78 LYS B C 1
ATOM 1400 O O . LYS B 1 78 ? 6.582 8.109 18.844 1 92.62 78 LYS B O 1
ATOM 1405 N N . ASN B 1 79 ? 8.656 9.031 19.031 1 95.62 79 ASN B N 1
ATOM 1406 C CA . ASN B 1 79 ? 8.914 8.812 17.625 1 95.62 79 ASN B CA 1
ATOM 1407 C C . ASN B 1 79 ? 8.789 7.34 17.25 1 95.62 79 ASN B C 1
ATOM 1409 O O . ASN B 1 79 ? 9.156 6.465 18.031 1 95.62 79 ASN B O 1
ATOM 1413 N N . HIS B 1 80 ? 8.148 7.102 16.125 1 95.94 80 HIS B N 1
ATOM 1414 C CA . HIS B 1 80 ? 7.988 5.711 15.711 1 95.94 80 HIS B CA 1
ATOM 1415 C C . HIS B 1 80 ? 7.93 5.598 14.188 1 95.94 80 HIS B C 1
ATOM 1417 O O . HIS B 1 80 ? 7.762 6.602 13.492 1 95.94 80 HIS B O 1
ATOM 1423 N N . GLY B 1 81 ? 8.133 4.465 13.727 1 96.19 81 GLY B N 1
ATOM 1424 C CA . GLY B 1 81 ? 8.031 4.188 12.305 1 96.19 81 GLY B CA 1
ATOM 1425 C C . GLY B 1 81 ? 6.617 3.863 11.859 1 96.19 81 GLY B C 1
ATOM 1426 O O . GLY B 1 81 ? 5.875 3.193 12.578 1 96.19 81 GLY B O 1
ATOM 1427 N N . VAL B 1 82 ? 6.344 4.375 10.742 1 96.38 82 VAL B N 1
ATOM 1428 C CA . VAL B 1 82 ? 5.07 4.035 10.117 1 96.38 82 VAL B CA 1
ATOM 1429 C C . VAL B 1 82 ? 5.305 3.602 8.672 1 96.38 82 VAL B C 1
ATOM 1431 O O . VAL B 1 82 ? 6.133 4.184 7.969 1 96.38 82 VAL B O 1
ATOM 1434 N N . VAL B 1 83 ? 4.562 2.611 8.25 1 97.25 83 VAL B N 1
ATOM 1435 C CA . VAL B 1 83 ? 4.629 2.18 6.859 1 97.25 83 VAL B CA 1
ATOM 1436 C C . VAL B 1 83 ? 3.801 3.121 5.988 1 97.25 83 VAL B C 1
ATOM 1438 O O . VAL B 1 83 ? 2.629 3.373 6.273 1 97.25 83 VAL B O 1
ATOM 1441 N N . ILE B 1 84 ? 4.402 3.613 4.949 1 97.12 84 ILE B N 1
ATOM 1442 C CA . ILE B 1 84 ? 3.699 4.492 4.023 1 97.12 84 ILE B CA 1
ATOM 1443 C C . ILE B 1 84 ? 3.715 3.881 2.623 1 97.12 84 ILE B C 1
ATOM 1445 O O . ILE B 1 84 ? 4.617 3.113 2.283 1 97.12 84 ILE B O 1
ATOM 1449 N N . PHE B 1 85 ? 2.678 4.199 1.917 1 97.88 85 PHE B N 1
ATOM 1450 C CA . PHE B 1 85 ? 2.559 3.871 0.501 1 97.88 85 PHE B CA 1
ATOM 1451 C C . PHE B 1 85 ? 2.457 5.137 -0.341 1 97.88 85 PHE B C 1
ATOM 1453 O O . PHE B 1 85 ? 1.623 6.004 -0.072 1 97.88 85 PHE B O 1
ATOM 1460 N N . ARG B 1 86 ? 3.291 5.188 -1.304 1 97.31 86 ARG B N 1
ATOM 1461 C CA . ARG B 1 86 ? 3.227 6.266 -2.287 1 97.31 86 ARG B CA 1
ATOM 1462 C C . ARG B 1 86 ? 2.736 5.746 -3.635 1 97.31 86 ARG B C 1
ATOM 1464 O O . ARG B 1 86 ? 3.445 5.004 -4.316 1 97.31 86 ARG B O 1
ATOM 1471 N N . PRO B 1 87 ? 1.551 6.203 -4.035 1 97.44 87 PRO B N 1
ATOM 1472 C CA . PRO B 1 87 ? 1.041 5.707 -5.312 1 97.44 87 PRO B CA 1
ATOM 1473 C C . PRO B 1 87 ? 1.931 6.094 -6.492 1 97.44 87 PRO B C 1
ATOM 1475 O O . PRO B 1 87 ? 2.465 7.207 -6.527 1 97.44 87 PRO B O 1
ATOM 1478 N N . GLY B 1 88 ? 2.027 5.168 -7.398 1 96.81 88 GLY B N 1
ATOM 1479 C CA . GLY B 1 88 ? 2.744 5.438 -8.633 1 96.81 88 GLY B CA 1
ATOM 1480 C C . GLY B 1 88 ? 1.973 6.332 -9.586 1 96.81 88 GLY B C 1
ATOM 1481 O O . GLY B 1 88 ? 0.792 6.609 -9.367 1 96.81 88 GLY B O 1
ATOM 1482 N N . LYS B 1 89 ? 2.627 6.68 -10.586 1 96.06 89 LYS B N 1
ATOM 1483 C CA . LYS B 1 89 ? 2.07 7.645 -11.531 1 96.06 89 LYS B CA 1
ATOM 1484 C C . LYS B 1 89 ? 0.76 7.137 -12.125 1 96.06 89 LYS B C 1
ATOM 1486 O O . LYS B 1 89 ? -0.236 7.863 -12.156 1 96.06 89 LYS B O 1
ATOM 1491 N N . GLU B 1 90 ? 0.771 5.938 -12.617 1 95.88 90 GLU B N 1
ATOM 1492 C CA . GLU B 1 90 ? -0.407 5.371 -13.266 1 95.88 90 GLU B CA 1
ATOM 1493 C C . GLU B 1 90 ? -1.582 5.285 -12.297 1 95.88 90 GLU B C 1
ATOM 1495 O O . GLU B 1 90 ? -2.715 5.617 -12.656 1 95.88 90 GLU B O 1
ATOM 1500 N N . LEU B 1 91 ? -1.338 4.863 -11.164 1 95.62 91 LEU B N 1
ATOM 1501 C CA . LEU B 1 91 ? -2.377 4.742 -10.141 1 95.62 91 LEU B CA 1
ATOM 1502 C C . LEU B 1 91 ? -2.889 6.117 -9.719 1 95.62 91 LEU B C 1
ATOM 1504 O O . LEU B 1 91 ? -4.094 6.305 -9.539 1 95.62 91 LEU B O 1
ATOM 1508 N N . LYS B 1 92 ? -1.987 7.008 -9.578 1 95.06 92 LYS B N 1
ATOM 1509 C CA . LYS B 1 92 ? -2.359 8.383 -9.258 1 95.06 92 LYS B CA 1
ATOM 1510 C C . LYS B 1 92 ? -3.281 8.969 -10.32 1 95.06 92 LYS B C 1
ATOM 1512 O O . LYS B 1 92 ? -4.324 9.539 -10 1 95.06 92 LYS B O 1
ATOM 1517 N N . GLU B 1 93 ? -2.916 8.836 -11.484 1 95.44 93 GLU B N 1
ATOM 1518 C CA . GLU B 1 93 ? -3.693 9.383 -12.594 1 95.44 93 GLU B CA 1
ATOM 1519 C C . GLU B 1 93 ? -5.078 8.742 -12.664 1 95.44 93 GLU B C 1
ATOM 1521 O O . GLU B 1 93 ? -6.062 9.414 -12.977 1 95.44 93 GLU B O 1
ATOM 1526 N N . ALA B 1 94 ? -5.098 7.5 -12.367 1 94.5 94 ALA B N 1
ATOM 1527 C CA . ALA B 1 94 ? -6.363 6.77 -12.438 1 94.5 94 ALA B CA 1
ATOM 1528 C C . ALA B 1 94 ? -7.305 7.191 -11.312 1 94.5 94 ALA B C 1
ATOM 1530 O O . ALA B 1 94 ? -8.523 7.207 -11.484 1 94.5 94 ALA B O 1
ATOM 1531 N N . SER B 1 95 ? -6.766 7.504 -10.18 1 94.75 95 SER B N 1
ATOM 1532 C CA . SER B 1 95 ? -7.59 7.793 -9.008 1 94.75 95 SER B CA 1
ATOM 1533 C C . SER B 1 95 ? -7.949 9.273 -8.938 1 94.75 95 SER B C 1
ATOM 1535 O O . SER B 1 95 ? -8.961 9.641 -8.336 1 94.75 95 SER B O 1
ATOM 1537 N N . TRP B 1 96 ? -7.168 10.07 -9.594 1 92.69 96 TRP B N 1
ATOM 1538 C CA . TRP B 1 96 ? -7.242 11.523 -9.438 1 92.69 96 TRP B CA 1
ATOM 1539 C C . TRP B 1 96 ? -8.617 12.039 -9.836 1 92.69 96 TRP B C 1
ATOM 1541 O O . TRP B 1 96 ? -9.203 12.867 -9.133 1 92.69 96 TRP B O 1
ATOM 1551 N N . PRO B 1 97 ? -9.133 11.617 -10.922 1 91.25 97 PRO B N 1
ATOM 1552 C CA . PRO B 1 97 ? -10.43 12.164 -11.344 1 91.25 97 PRO B CA 1
ATOM 1553 C C . PRO B 1 97 ? -11.578 11.742 -10.43 1 91.25 97 PRO B C 1
ATOM 1555 O O . PRO B 1 97 ? -12.672 12.289 -10.516 1 91.25 97 PRO B O 1
ATOM 1558 N N . LEU B 1 98 ? -11.055 10.828 -9.484 1 82.12 98 LEU B N 1
ATOM 1559 C CA . LEU B 1 98 ? -12.086 10.352 -8.57 1 82.12 98 LEU B CA 1
ATOM 1560 C C . LEU B 1 98 ? -12.344 11.367 -7.465 1 82.12 98 LEU B C 1
ATOM 1562 O O . LEU B 1 98 ? -11.398 11.938 -6.91 1 82.12 98 LEU B O 1
ATOM 1566 N N . ARG B 1 99 ? -13.43 12.039 -7.34 1 81.62 99 ARG B N 1
ATOM 1567 C CA . ARG B 1 99 ? -13.844 12.961 -6.285 1 81.62 99 ARG B CA 1
ATOM 1568 C C . ARG B 1 99 ? -13.695 14.406 -6.734 1 81.62 99 ARG B C 1
ATOM 1570 O O . ARG B 1 99 ? -13.641 15.32 -5.906 1 81.62 99 ARG B O 1
ATOM 1577 N N . SER B 1 100 ? -13.227 14.633 -8.016 1 81 100 SER B N 1
ATOM 1578 C CA . SER B 1 100 ? -13.109 15.992 -8.531 1 81 100 SER B CA 1
ATOM 1579 C C . SER B 1 100 ? -14.469 16.688 -8.57 1 81 100 SER B C 1
ATOM 1581 O O . SER B 1 100 ? -15.5 16.031 -8.734 1 81 100 SER B O 1
#

pLDDT: mean 92.76, std 9.35, range [36.06, 98.12]

Organism: NCBI:txid159291

Sequence (200 aa):
MADSKVTKAEIVERISETVDVSKKDIHSIIDAFFGEVKTALVSDKVIEFRGFGTFEIRTRKGRQHARNPKTGEPVAVKNHGVVIFRPGKELKEASWPLRSMADSKVTKAEIVERISETVDVSKKDIHSIIDAFFGEVKTALVSDKVIEFRGFGTFEIRTRKGRQHARNPKTGEPVAVKNHGVVIFRPGKELKEASWPLRS

Solvent-accessible surface area (backbone atoms only — not comparable to full-atom values): 10839 Å² total; per-residue (Å²): 131,78,80,57,55,52,50,61,68,57,50,41,53,57,44,42,74,76,43,99,54,54,58,68,56,48,49,50,49,55,53,45,50,53,51,50,52,50,53,38,36,65,68,67,24,29,36,56,42,86,56,49,25,33,41,34,69,41,76,40,79,44,36,72,75,34,59,36,88,88,77,59,46,73,38,71,41,65,36,19,20,37,68,43,55,43,62,16,66,57,44,41,62,62,25,28,71,40,69,89,130,80,82,57,56,51,49,61,68,57,50,40,54,57,45,42,74,78,44,99,54,56,57,68,56,50,49,50,48,54,53,45,50,52,50,52,52,50,55,39,35,65,68,68,22,31,35,57,43,86,54,50,26,32,41,34,68,42,75,41,79,45,37,72,75,35,60,35,88,87,76,58,46,74,38,72,41,66,35,19,21,38,68,43,56,45,64,15,67,58,44,41,62,59,26,28,72,41,67,87

InterPro domains:
  IPR000119 Histone-like DNA-binding protein [PF00216] (6-94)
  IPR000119 Histone-like DNA-binding protein [PR01727] (45-60)
  IPR000119 Histone-like DNA-binding protein [PR01727] (64-77)
  IPR000119 Histone-like DNA-binding protein [PR01727] (80-94)
  IPR000119 Histone-like DNA-binding protein [PTHR33175] (5-94)
  IPR000119 Histone-like DNA-binding protein [SM00411] (6-96)
  IPR010992 Integration host factor (IHF)-like DNA-binding domain superfamily [G3DSA:4.10.520.10] (1-96)
  IPR010992 Integration host factor (IHF)-like DNA-binding domain superfamily [SSF47729] (6-94)
  IPR020816 Histone-like DNA-binding protein, conserved site [PS00045] (51-71)